Protein 2BYK (pdb70)

Radius of gyration: 19.78 Å; Cα contacts (8 Å, |Δi|>4): 428; chains: 4; bounding box: 46×44×55 Å

Nearest PDB structures (foldseek):
  2bym-assembly1_A  TM=9.922E-01  e=2.627E-08  Drosophila melanogaster
  8pkj-assembly1_C  TM=7.071E-01  e=1.015E+00  Mus musculus
  7d1z-assembly1_G  TM=7.110E-01  e=1.675E+00  Homo sapiens
  7bxt-assembly1_G  TM=5.156E-01  e=5.426E-01  Homo sapiens
  3waa-assembly1_G  TM=5.277E-01  e=7.420E-01  Homo sapiens

GO terms:
  GO:0008623 CHRAC (C, IDA)
  GO:0006338 chromatin remodeling (P, IDA)
  GO:0005515 protein binding (F, IPI)
  GO:0060090 molecular adaptor activity (F, EXP)
  GO:0003676 nucleic acid binding (F, EXP)
  GO:0005634 nucleus (C, IDA)
  GO:0005634 nucleus (C, EXP)

InterPro domains:
  IPR003958 Transcription factor CBF/NF-Y/archaeal histone domain [PF00808] (19-83)
  IPR009072 Histone-fold [G3DSA:1.10.20.10] (10-98)
  IPR009072 Histone-fold [SSF47113] (29-99)
  IPR050568 Transcription/DNA replication regulator [PTHR10252] (19-125)

Foldseek 3Di:
DVVCVCPPDADPVRVVVVVVVVVVVVVVLVVVLCCVVPNPDPDDDRDLQSSQVVCVVDDVSVVCDVVSDNPD/DLPVLVVVVCVPDDVPDDDDPVRSVVVVVVVVVVVVVLVVQLVVQCCVVDDDDRDLVSSQVSCVVVVNPVVNVVSVVVVVVVVVVVVPD/DPPPDQDPVNVVVVVVVVVVVVVVQQVQLCCVPQNPDPDDDRDLVSSCVSLVPDPVSVVCPVVRDD/DVVDDLVGLVVVVVVVDDPDDDDDPVVSVVVVVVVVVVVVVLVVQLVVVQVVVPHPDGDPCSSQVSCVVVVVVVVNVVVVVVVVVVVVVVVD

Secondary structure (DSSP, 8-state):
--SSSS-SPPPHHHHHHHHHHHHHHHHHHHHHHHHHHHTT--S-EE-HHHHHHHHHT-STTGGGTTTS-S--/--SHHHHHHHHHS-TT-EE-HHHHHHHHHHHHHHHHHHHHHHHHHHHHTT-SS--HHHHHHHHHHTT-TTTHHHHHHHHHHHHHHHTT-/---S---HHHHHHHHHHHHHHHHHHHHHHHHHHHTT--S-EE-HHHHHHHHHH-GGGGGGTTTS--/--SS-TTHHHHHHHHHS-TT-EE-HHHHHHHHHHHHHHHHHHHHHHHHHHHHT--SS--HHHHHHHHHHTT-TTHHHHHHHHHHHHHHHHT-

Solvent-accessible surface area: 15943 Å² total; per-residue (Å²): 128,57,76,64,35,20,81,23,62,6,59,55,40,2,23,52,0,7,47,71,0,10,32,28,0,0,68,63,1,0,17,27,0,7,74,83,69,41,32,170,164,87,45,38,36,0,94,20,113,9,2,5,49,0,3,82,139,52,178,24,2,54,9,0,93,117,13,7,56,128,185,99,8,114,76,33,5,13,161,12,1,144,114,34,11,53,185,66,21,59,20,35,182,83,0,82,40,1,0,22,78,0,2,26,0,0,27,18,4,0,5,7,18,0,14,55,14,5,107,156,79,124,46,163,32,10,53,1,124,4,1,20,81,0,0,49,86,6,91,1,107,88,11,26,80,43,0,62,112,35,0,95,77,43,89,111,86,78,182,146,130,80,77,87,15,56,7,49,36,40,4,24,46,0,9,54,70,0,5,36,41,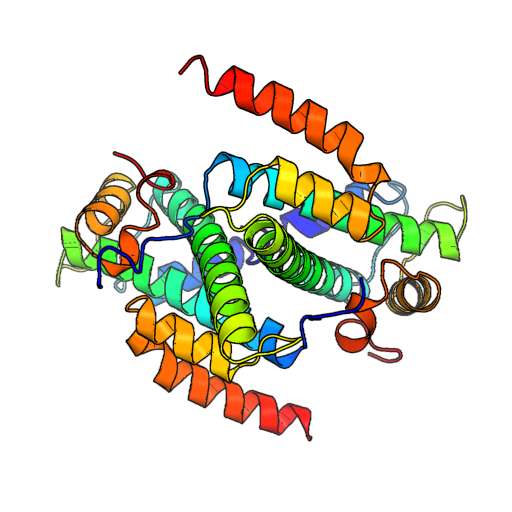0,0,91,64,2,0,17,15,0,4,88,56,79,38,36,182,142,86,35,50,30,0,82,52,106,10,1,4,56,0,1,77,146,42,79,26,0,59,8,0,70,116,0,2,66,174,46,19,62,9,19,82,77,49,0,3,182,10,2,146,112,30,19,40,176,86,26,58,33,31,182,124,0,63,54,0,0,5,87,0,0,10,0,0,19,18,4,0,6,8,25,0,14,56,30,3,98,178,88,129,60,149,32,10,45,7,155,0,1,26,67,5,0,60,118,14,46,3,94,82,10,35,88,54,0,58,109,30,7,118,80,42,127,150,102,88,93,106

CATH classification: 1.10.20.10

B-factor: mean 65.98, std 15.45, range [36.44, 102.29]

Organism: Drosophila melanogaster (NCBI:txid7227)

Sequence (319 aa):
MKSSMDTGLITNEVLFLMTKCTELFVRHLAGAAYTEEFGQRPGEALKYEHLSQVVNKNKNLEFLLQIVPQKIPNAVIGRLIKEALPESASVSKEARAAIARAASVFAIFVTSSSTALAHKQNHKTITAKDILQTLTELDFESFVPSLTQDLEVYRKVVKEKMDTGLITNEVLFLMTKCTELFVRHLAGAAYTEEFGQRPGEALKYEHLSQVVNKNKNLEFLLQIVPQDLNLPNAVIGRLIKEALPESASVSKEARAAIARAASVFAIFVTSSSTALAHKQNHKTITAKDILQTLTELDFESFVPSLTQDLEVYRKVVKE

Structure (mmCIF, N/CA/C/O backbone):
data_2BYK
#
_entry.id   2BYK
#
_cell.length_a   76.010
_cell.length_b   76.010
_cell.length_c   166.080
_cell.angle_alpha   90.00
_cell.angle_beta   90.00
_cell.angle_gamma   120.00
#
_symmetry.space_group_name_H-M   'P 32 2 1'
#
loop_
_entity.id
_entity.type
_entity.pdbx_description
1 polymer CHRAC-16
2 polymer CHRAC-14
3 non-polymer 'SULFATE ION'
4 water water
#
loop_
_atom_site.group_PDB
_atom_site.id
_atom_site.type_symbol
_atom_site.label_atom_id
_atom_site.label_alt_id
_atom_site.label_comp_id
_atom_site.label_asym_id
_atom_site.label_entity_id
_atom_site.label_seq_id
_atom_site.pdbx_PDB_ins_code
_atom_site.Cartn_x
_atom_site.Cartn_y
_atom_site.Cartn_z
_atom_site.occupancy
_atom_site.B_iso_or_equiv
_atom_site.auth_seq_id
_atom_site.auth_comp_id
_atom_site.auth_asym_id
_atom_site.auth_atom_id
_atom_site.pdbx_PDB_model_num
ATOM 1 N N . MET A 1 29 ? -15.711 17.636 113.275 1.00 102.29 29 MET A N 1
ATOM 2 C CA . MET A 1 29 ? -14.719 18.016 112.215 1.00 102.29 29 MET A CA 1
ATOM 3 C C . MET A 1 29 ? -13.764 19.108 112.712 1.00 102.29 29 MET A C 1
ATOM 4 O O . MET A 1 29 ? -13.136 19.814 111.907 1.00 102.29 29 MET A O 1
ATOM 6 N N . LYS A 1 30 ? -13.664 19.242 114.036 1.00 102.29 30 LYS A N 1
ATOM 7 C CA . LYS A 1 30 ? -12.790 20.241 114.650 1.00 102.29 30 LYS A CA 1
ATOM 8 C C . LYS A 1 30 ? -11.540 19.597 115.266 1.00 102.29 30 LYS A C 1
ATOM 9 O O . LYS A 1 30 ? -10.996 20.058 116.269 1.00 102.29 30 LYS A O 1
ATOM 11 N N . SER A 1 31 ? -11.111 18.506 114.651 1.00 101.83 31 SER A N 1
ATOM 12 C CA . SER A 1 31 ? -9.916 17.793 115.050 1.00 101.77 31 SER A CA 1
ATOM 13 C C . SER A 1 31 ? -9.313 17.441 113.683 1.00 102.29 31 SER A C 1
ATOM 14 O O . SER A 1 31 ? -8.170 16.982 113.590 1.00 102.29 31 SER A O 1
ATOM 16 N N . SER A 1 32 ? -10.107 17.688 112.627 1.00 102.29 32 SER A N 1
ATOM 17 C CA . SER A 1 32 ? -9.720 17.447 111.223 1.00 102.29 32 SER A CA 1
ATOM 18 C C . SER A 1 32 ? -9.502 18.785 110.486 1.00 102.29 32 SER A C 1
ATOM 19 O O . SER A 1 32 ? -9.362 18.822 109.257 1.00 102.26 32 SER A O 1
ATOM 22 N N . MET A 1 33 ? -9.510 19.877 111.253 1.00 102.29 33 MET A N 1
ATOM 23 C CA . MET A 1 33 ? -9.251 21.220 110.727 1.00 101.17 33 MET A CA 1
ATOM 24 C C . MET A 1 33 ? -7.730 21.316 110.849 1.00 99.60 33 MET A C 1
ATOM 25 O O . MET A 1 33 ? -7.069 22.035 110.096 1.00 98.85 33 MET A O 1
ATOM 30 N N . ASP A 1 34 ? -7.209 20.562 111.823 1.00 97.88 34 ASP A N 1
ATOM 31 C CA . ASP A 1 34 ? -5.780 20.466 112.129 1.00 95.49 34 ASP A CA 1
ATOM 32 C C . ASP A 1 34 ? -5.142 19.491 111.152 1.00 93.02 34 ASP A C 1
ATOM 33 O O . ASP A 1 34 ? -4.255 18.716 111.509 1.00 92.24 34 ASP A O 1
ATOM 38 N N . THR A 1 35 ? -5.626 19.522 109.919 1.00 90.01 35 THR A N 1
ATOM 39 C CA . THR A 1 35 ? -5.103 18.667 108.876 1.00 87.10 35 THR A CA 1
ATOM 40 C C . THR A 1 35 ? -4.310 19.570 107.934 1.00 85.40 35 THR A C 1
ATOM 41 O O . THR A 1 35 ? -4.568 20.773 107.863 1.00 85.34 35 THR A O 1
ATOM 45 N N . GLY A 1 36 ? -3.334 18.999 107.232 1.00 83.37 36 GLY A N 1
ATOM 46 C CA . GLY A 1 36 ? -2.517 19.785 106.319 1.00 80.30 36 GLY A CA 1
ATOM 47 C C . GLY A 1 36 ? -1.577 20.719 107.066 1.00 77.64 36 GLY A C 1
ATOM 48 O O . GLY A 1 36 ? -1.304 21.835 106.620 1.00 78.29 36 GLY A O 1
ATOM 49 N N . LEU A 1 37 ? -1.083 20.251 108.208 1.00 73.31 37 LEU A N 1
ATOM 50 C CA . LEU A 1 37 ? -0.179 21.019 109.054 1.00 68.94 37 LEU A CA 1
ATOM 51 C C . LEU A 1 37 ? 1.175 21.272 108.400 1.00 65.48 37 LEU A C 1
ATOM 52 O O . LEU A 1 37 ? 1.646 20.467 107.605 1.00 64.91 37 LEU A O 1
ATOM 57 N N . ILE A 1 38 ? 1.798 22.396 108.733 1.00 61.63 38 ILE A N 1
ATOM 58 C CA . ILE A 1 38 ? 3.109 22.706 108.186 1.00 59.80 38 ILE A CA 1
ATOM 59 C C . ILE A 1 38 ? 4.160 22.189 109.161 1.00 59.83 38 ILE A C 1
ATOM 60 O O . ILE A 1 38 ? 4.136 22.516 110.353 1.00 59.83 38 ILE A O 1
ATOM 65 N N . THR A 1 39 ? 5.076 21.371 108.650 1.00 58.80 39 THR A N 1
ATOM 66 C CA . THR A 1 39 ? 6.122 20.775 109.475 1.00 57.97 39 THR A CA 1
ATOM 67 C C . THR A 1 39 ? 7.336 21.672 109.665 1.00 57.90 39 THR A C 1
ATOM 68 O O . THR A 1 39 ? 7.505 22.676 108.965 1.00 57.82 39 THR A O 1
ATOM 72 N N . ASN A 1 40 ? 8.176 21.299 110.626 1.00 57.34 40 ASN A N 1
ATOM 73 C CA . ASN A 1 40 ? 9.390 22.047 110.912 1.00 56.72 40 ASN A CA 1
ATOM 74 C C . ASN A 1 40 ? 10.285 21.966 109.700 1.00 54.54 40 ASN A C 1
ATOM 75 O O . ASN A 1 40 ? 10.900 22.949 109.302 1.00 55.22 40 ASN A O 1
ATOM 80 N N . GLU A 1 41 ? 10.359 20.784 109.112 1.00 52.87 41 GLU A N 1
ATOM 81 C CA . GLU A 1 41 ? 11.194 20.612 107.954 1.00 53.21 41 GLU A CA 1
ATOM 82 C C . GLU A 1 41 ? 10.742 21.569 106.845 1.00 53.20 41 GLU A C 1
ATOM 83 O O . GLU A 1 41 ? 11.570 22.090 106.093 1.00 53.40 41 GLU A O 1
ATOM 89 N N . VAL A 1 42 ? 9.434 21.817 106.759 1.00 52.40 42 VAL A N 1
ATOM 90 C CA . VAL A 1 42 ? 8.884 22.716 105.739 1.00 51.01 42 VAL A CA 1
ATOM 91 C C . VAL A 1 42 ? 9.109 24.201 106.046 1.00 50.48 42 VAL A C 1
ATOM 92 O O . VAL A 1 42 ? 9.402 24.983 105.135 1.00 49.66 42 VAL A O 1
ATOM 96 N N . LEU A 1 43 ? 8.968 24.595 107.312 1.00 49.33 43 LEU A N 1
ATOM 97 C CA . LEU A 1 43 ? 9.206 25.990 107.685 1.00 49.84 43 LEU A CA 1
ATOM 98 C C . LEU A 1 43 ? 10.641 26.278 107.240 1.00 50.90 43 LEU A C 1
ATOM 99 O O . LEU A 1 43 ? 10.925 27.299 106.610 1.00 51.10 43 LEU A O 1
ATOM 104 N N . PHE A 1 44 ? 11.534 25.347 107.569 1.00 51.57 44 PHE A N 1
ATOM 105 C CA . PHE A 1 44 ? 12.950 25.443 107.220 1.00 52.65 44 PHE A CA 1
ATOM 106 C C . PHE A 1 44 ? 13.176 25.674 105.720 1.00 52.41 44 PHE A C 1
ATOM 107 O O . PHE A 1 44 ? 13.748 26.687 105.313 1.00 52.61 44 PHE A O 1
ATOM 115 N N . LEU A 1 45 ? 12.737 24.723 104.907 1.00 52.04 45 LEU A N 1
ATOM 116 C CA . LEU A 1 45 ? 12.918 24.820 103.472 1.00 52.81 45 LEU A CA 1
ATOM 117 C C . LEU A 1 45 ? 12.301 26.109 102.928 1.00 53.07 45 LEU A C 1
ATOM 118 O O . LEU A 1 45 ? 12.895 26.778 102.079 1.00 52.91 45 LEU A O 1
ATOM 123 N N . MET A 1 46 ? 11.116 26.459 103.424 1.00 52.44 46 MET A N 1
ATOM 124 C CA . MET A 1 46 ? 10.445 27.679 102.987 1.00 51.81 46 MET A CA 1
ATOM 125 C C . MET A 1 46 ? 11.270 28.924 103.287 1.00 50.97 46 MET A C 1
ATOM 126 O O . MET A 1 46 ? 11.331 29.851 102.484 1.00 50.21 46 MET A O 1
ATOM 131 N N . THR A 1 47 ? 11.900 28.943 104.453 1.00 49.58 47 THR A N 1
ATOM 132 C CA . THR A 1 47 ? 12.711 30.077 104.839 1.00 49.63 47 THR A CA 1
ATOM 133 C C . THR A 1 47 ? 14.000 30.133 104.056 1.00 51.27 47 THR A C 1
ATOM 134 O O . THR A 1 47 ? 14.432 31.210 103.661 1.00 53.91 47 THR A O 1
ATOM 138 N N . LYS A 1 48 ? 14.614 28.973 103.838 1.00 51.44 48 LYS A N 1
ATOM 139 C CA . LYS A 1 48 ? 15.866 28.890 103.098 1.00 51.74 48 LYS A CA 1
ATOM 140 C C . LYS A 1 48 ? 15.754 29.354 101.659 1.00 52.34 48 LYS A C 1
ATOM 141 O O . LYS A 1 48 ? 16.647 30.040 101.155 1.00 52.81 48 LYS A O 1
ATOM 147 N N . CYS A 1 49 ? 14.658 28.987 100.998 1.00 52.91 49 CYS A N 1
ATOM 148 C CA . CYS A 1 49 ? 14.459 29.362 99.600 1.00 53.71 49 CYS A CA 1
ATOM 149 C C . CYS A 1 49 ? 13.948 30.784 99.403 1.00 52.33 49 CYS A C 1
ATOM 150 O O . CYS A 1 49 ? 14.076 31.343 98.314 1.00 52.82 49 CYS A O 1
ATOM 153 N N . THR A 1 50 ? 13.370 31.372 100.443 1.00 50.33 50 THR A N 1
ATOM 154 C CA . THR A 1 50 ? 12.893 32.738 100.326 1.00 50.33 50 THR A CA 1
ATOM 155 C C . THR A 1 50 ? 14.108 33.649 100.429 1.00 50.68 50 THR A C 1
ATOM 156 O O . THR A 1 50 ? 14.128 34.751 99.875 1.00 49.63 50 THR A O 1
ATOM 160 N N . GLU A 1 51 ? 15.127 33.171 101.140 1.00 52.19 51 GLU A N 1
ATOM 161 C CA . GLU A 1 51 ? 16.372 33.918 101.294 1.00 54.09 51 GLU A CA 1
ATOM 162 C C . GLU A 1 51 ? 17.125 33.818 99.975 1.00 53.22 51 GLU A C 1
ATOM 163 O O . GLU A 1 51 ? 17.725 34.790 99.517 1.00 52.57 51 GLU A O 1
ATOM 169 N N . LEU A 1 52 ? 17.096 32.628 99.377 1.00 52.90 52 LEU A N 1
ATOM 170 C CA . LEU A 1 52 ? 17.755 32.401 98.097 1.00 51.92 52 LEU A CA 1
ATOM 171 C C . LEU A 1 52 ? 17.121 33.302 97.061 1.00 50.31 52 LEU A C 1
ATOM 172 O O . LEU A 1 52 ? 17.812 33.898 96.240 1.00 48.37 52 LEU A O 1
ATOM 177 N N . PHE A 1 53 ? 15.795 33.401 97.113 1.00 50.60 53 PHE A N 1
ATOM 178 C CA . PHE A 1 53 ? 15.067 34.240 96.181 1.00 50.15 53 PHE A CA 1
ATOM 179 C C . PHE A 1 53 ? 15.422 35.717 96.349 1.00 50.75 53 PHE A C 1
ATOM 180 O O . PHE A 1 53 ? 15.599 36.427 95.355 1.00 50.87 53 PHE A O 1
ATOM 188 N N . VAL A 1 54 ? 15.511 36.181 97.598 1.00 50.34 54 VAL A N 1
ATOM 189 C CA . VAL A 1 54 ? 15.860 37.577 97.871 1.00 49.87 54 VAL A CA 1
ATOM 190 C C . VAL A 1 54 ? 17.221 37.888 97.244 1.00 51.28 54 VAL A C 1
ATOM 191 O O . VAL A 1 54 ? 17.386 38.909 96.572 1.00 51.88 54 VAL A O 1
ATOM 195 N N . ARG A 1 55 ? 18.187 36.996 97.459 1.00 52.35 55 ARG A N 1
ATOM 196 C CA . ARG A 1 55 ? 19.534 37.155 96.914 1.00 52.29 55 ARG A CA 1
ATOM 197 C C . ARG A 1 55 ? 19.511 37.043 95.390 1.00 51.38 55 ARG A C 1
ATOM 198 O O . ARG A 1 55 ? 20.192 37.788 94.692 1.00 52.10 55 ARG A O 1
ATOM 206 N N . HIS A 1 56 ? 18.726 36.109 94.873 1.00 50.24 56 HIS A N 1
ATOM 207 C CA . HIS A 1 56 ? 18.614 35.935 93.435 1.00 50.37 56 HIS A CA 1
ATOM 208 C C . HIS A 1 56 ? 18.085 37.219 92.828 1.00 48.81 56 HIS A C 1
ATOM 209 O O . HIS A 1 56 ? 18.679 37.773 91.912 1.00 48.49 56 HIS A O 1
ATOM 216 N N . LEU A 1 57 ? 16.966 37.690 93.361 1.00 47.11 57 LEU A N 1
ATOM 217 C CA . LEU A 1 57 ? 16.323 38.894 92.862 1.00 46.94 57 LEU A CA 1
ATOM 218 C C . LEU A 1 57 ? 17.201 40.131 92.902 1.00 46.58 57 LEU A C 1
ATOM 219 O O . LEU A 1 57 ? 17.311 40.856 91.913 1.00 45.59 57 LEU A O 1
ATOM 224 N N . ALA A 1 58 ? 17.810 40.378 94.053 1.00 46.54 58 ALA A N 1
ATOM 225 C CA . ALA A 1 58 ? 18.684 41.528 94.202 1.00 47.49 58 ALA A CA 1
ATOM 226 C C . ALA A 1 58 ? 19.789 41.451 93.160 1.00 48.16 58 ALA A C 1
ATOM 227 O O . ALA A 1 58 ? 19.956 42.372 92.357 1.00 49.92 58 ALA A O 1
ATOM 229 N N . GLY A 1 59 ? 20.523 40.335 93.175 1.00 47.63 59 GLY A N 1
ATOM 230 C CA . GLY A 1 59 ? 21.629 40.118 92.249 1.00 45.30 59 GLY A CA 1
ATOM 231 C C . GLY A 1 59 ? 21.295 40.121 90.767 1.00 45.08 59 GLY A C 1
ATOM 232 O O . GLY A 1 59 ? 22.081 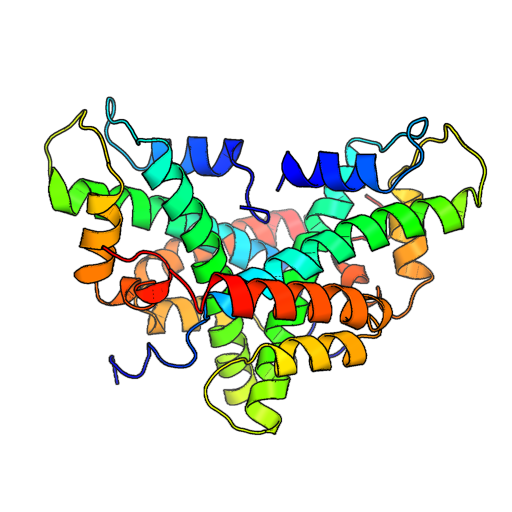40.583 89.943 1.00 44.56 59 GLY A O 1
ATOM 233 N N . ALA A 1 60 ? 20.131 39.598 90.410 1.00 45.68 60 ALA A N 1
ATOM 234 C CA . ALA A 1 60 ? 19.741 39.577 89.011 1.00 45.45 60 ALA A CA 1
ATOM 235 C C . ALA A 1 60 ? 19.451 40.998 88.550 1.00 46.43 60 ALA A C 1
ATOM 236 O O . ALA A 1 60 ? 19.822 41.380 87.441 1.00 46.89 60 ALA A O 1
ATOM 238 N N . ALA A 1 61 ? 18.794 41.776 89.410 1.00 46.21 61 ALA A N 1
ATOM 239 C CA . ALA A 1 61 ? 18.449 43.150 89.083 1.00 45.84 61 ALA A CA 1
ATOM 240 C C . ALA A 1 61 ? 19.705 43.945 88.794 1.00 46.15 61 ALA A C 1
ATOM 241 O O . ALA A 1 61 ? 19.745 44.749 87.859 1.00 46.11 61 ALA A O 1
ATOM 243 N N . TYR A 1 62 ? 20.735 43.703 89.595 1.00 46.14 62 TYR A N 1
ATOM 244 C CA . TYR A 1 62 ? 22.000 44.415 89.453 1.00 47.58 62 TYR A CA 1
ATOM 245 C C . TYR A 1 62 ? 22.795 43.992 88.210 1.00 48.80 62 TYR A C 1
ATOM 246 O O . TYR A 1 62 ? 23.200 44.839 87.409 1.00 49.08 62 TYR A O 1
ATOM 255 N N . THR A 1 63 ? 23.016 42.692 88.044 1.00 49.60 63 THR A N 1
ATOM 256 C CA . THR A 1 63 ? 23.751 42.199 86.884 1.00 51.72 63 THR A CA 1
ATOM 257 C C . THR A 1 63 ? 23.097 42.670 85.587 1.00 53.62 63 THR A C 1
ATOM 258 O O . THR A 1 63 ? 23.762 43.221 84.710 1.00 54.74 63 THR A O 1
ATOM 262 N N . GLU A 1 64 ? 21.789 42.447 85.482 1.00 54.91 64 GLU A N 1
ATOM 263 C CA . GLU A 1 64 ? 20.997 42.820 84.312 1.00 55.94 64 GLU A CA 1
ATOM 264 C C . GLU A 1 64 ? 21.118 44.296 83.945 1.00 54.23 64 GLU A C 1
ATOM 265 O O . GLU A 1 64 ? 20.905 44.667 82.795 1.00 55.49 64 GLU A O 1
ATOM 271 N N . GLU A 1 65 ? 21.469 45.138 84.911 1.00 52.64 65 GLU A N 1
ATOM 272 C CA . GLU A 1 65 ? 21.601 46.570 84.652 1.00 50.86 65 GLU A CA 1
ATOM 273 C C . GLU A 1 65 ? 23.040 47.068 84.529 1.00 50.16 65 GLU A C 1
ATOM 274 O O . GLU A 1 65 ? 23.344 47.911 83.686 1.00 49.07 65 GLU A O 1
ATOM 280 N N . PHE A 1 66 ? 23.931 46.550 85.363 1.00 50.08 66 PHE A N 1
ATOM 281 C CA . PHE A 1 66 ? 25.313 47.005 85.322 1.00 51.27 66 PHE A CA 1
ATOM 282 C C . PHE A 1 66 ? 26.293 45.930 84.901 1.00 50.71 66 PHE A C 1
ATOM 283 O O . PHE A 1 66 ? 27.486 46.196 84.765 1.00 50.66 66 PHE A O 1
ATOM 291 N N . GLY A 1 67 ? 25.794 44.719 84.692 1.00 49.95 67 GLY A N 1
ATOM 292 C CA . GLY A 1 67 ? 26.674 43.639 84.305 1.00 50.76 67 GLY A CA 1
ATOM 293 C C . GLY A 1 67 ? 27.639 43.404 85.443 1.00 51.52 67 GLY A C 1
ATOM 294 O O . GLY A 1 67 ? 27.211 43.134 86.563 1.00 52.81 67 GLY A O 1
ATOM 295 N N . GLN A 1 68 ? 28.936 43.522 85.176 1.00 52.22 68 GLN A N 1
ATOM 296 C CA . GLN A 1 68 ? 29.934 43.314 86.220 1.00 52.97 68 GLN A CA 1
ATOM 297 C C . GLN A 1 68 ? 30.560 44.625 86.722 1.00 52.81 68 GLN A C 1
ATOM 298 O O . GLN A 1 68 ? 31.621 44.600 87.341 1.00 53.68 68 GLN A O 1
ATOM 304 N N . ARG A 1 69 ? 29.923 45.764 86.452 1.00 53.25 69 ARG A N 1
ATOM 305 C CA . ARG A 1 69 ? 30.440 47.060 86.908 1.00 53.84 69 ARG A CA 1
ATOM 306 C C . ARG A 1 69 ? 30.133 47.181 88.413 1.00 55.78 69 ARG A C 1
ATOM 307 O O . ARG A 1 69 ? 29.013 46.906 88.850 1.00 56.80 69 ARG A O 1
ATOM 315 N N . PRO A 1 70 ? 31.123 47.599 89.224 1.00 56.65 70 PRO A N 1
ATOM 316 C CA . PRO A 1 70 ? 30.992 47.748 90.680 1.00 55.95 70 PRO A CA 1
ATOM 317 C C . PRO A 1 70 ? 30.651 49.138 91.197 1.00 56.57 70 PRO A C 1
ATOM 318 O O . PRO A 1 70 ? 30.753 50.123 90.468 1.00 57.08 70 PRO A O 1
ATOM 322 N N . GLY A 1 71 ? 30.274 49.195 92.475 1.00 56.38 71 GLY A N 1
ATOM 323 C CA . GLY A 1 71 ? 29.943 50.453 93.127 1.00 56.68 71 GLY A CA 1
ATOM 324 C C . GLY A 1 71 ? 28.763 51.237 92.578 1.00 56.81 71 GLY A C 1
ATOM 325 O O . GLY A 1 71 ? 28.736 52.463 92.694 1.00 57.57 71 GLY A O 1
ATOM 326 N N . GLU A 1 72 ? 27.783 50.535 92.011 1.00 56.06 72 GLU A N 1
ATOM 327 C CA . GLU A 1 72 ? 26.601 51.164 91.419 1.00 55.36 72 GLU A CA 1
ATOM 328 C C . GLU A 1 72 ? 25.409 51.255 92.351 1.00 53.76 72 GLU A C 1
ATOM 329 O O . GLU A 1 72 ? 25.352 50.561 93.356 1.00 53.82 72 GLU A O 1
ATOM 335 N N . ALA A 1 73 ? 24.451 52.106 91.992 1.00 52.65 73 ALA A N 1
ATOM 336 C CA . ALA A 1 73 ? 23.243 52.293 92.787 1.00 51.43 73 ALA A CA 1
ATOM 337 C C . ALA A 1 73 ? 22.032 51.616 92.156 1.00 50.99 73 ALA A C 1
ATOM 338 O O . ALA A 1 73 ? 21.533 52.046 91.111 1.00 50.94 73 ALA A O 1
ATOM 340 N N . LEU A 1 74 ? 21.569 50.552 92.802 1.00 50.55 74 LEU A N 1
ATOM 341 C CA . LEU A 1 74 ? 20.406 49.808 92.342 1.00 50.96 74 LEU A CA 1
ATOM 342 C C . LEU A 1 74 ? 19.154 50.617 92.721 1.00 51.92 74 LEU A C 1
ATOM 343 O O . LEU A 1 74 ? 18.871 50.816 93.897 1.00 52.84 74 LEU A O 1
ATOM 348 N N . LYS A 1 75 ? 18.428 51.111 91.721 1.00 54.09 75 LYS A N 1
ATOM 349 C CA . LYS A 1 75 ? 17.204 51.883 91.958 1.00 55.05 75 LYS A CA 1
ATOM 350 C C . LYS A 1 75 ? 15.981 50.991 91.703 1.00 55.22 75 LYS A C 1
ATOM 351 O O . LYS A 1 75 ? 16.104 49.844 91.271 1.00 56.63 75 LYS A O 1
ATOM 357 N N . TYR A 1 76 ? 14.798 51.537 91.949 1.00 54.38 76 TYR A N 1
ATOM 358 C CA . TYR A 1 76 ? 13.558 50.803 91.759 1.00 53.46 76 TYR A CA 1
ATOM 359 C C . TYR A 1 76 ? 13.379 50.356 90.316 1.00 54.19 76 TYR A C 1
ATOM 360 O O . TYR A 1 76 ? 12.920 49.246 90.056 1.00 54.94 76 TYR A O 1
ATOM 369 N N . GLU A 1 77 ? 13.742 51.231 89.384 1.00 55.84 77 GLU A N 1
ATOM 370 C CA . GLU A 1 77 ? 13.615 50.961 87.950 1.00 57.42 77 GLU A CA 1
ATOM 371 C C . GLU A 1 77 ? 14.242 49.632 87.519 1.00 56.26 77 GLU A C 1
ATOM 372 O O . GLU A 1 77 ? 13.716 48.934 86.653 1.00 56.60 77 GLU A O 1
ATOM 378 N N . HIS A 1 78 ? 15.360 49.286 88.145 1.00 54.41 78 HIS A N 1
ATOM 379 C CA . HIS A 1 78 ? 16.088 48.066 87.839 1.00 51.82 78 HIS A CA 1
ATOM 380 C C . HIS A 1 78 ? 15.305 46.838 88.228 1.00 51.22 78 HIS A C 1
ATOM 381 O O . HIS A 1 78 ? 15.292 45.848 87.502 1.00 50.63 78 HIS A O 1
ATOM 388 N N . LEU A 1 79 ? 14.650 46.906 89.379 1.00 51.56 79 LEU A N 1
ATOM 389 C CA . LEU A 1 79 ? 13.850 45.790 89.843 1.00 53.02 79 LEU A CA 1
ATOM 390 C C . LEU A 1 79 ? 12.626 45.575 88.964 1.00 53.39 79 LEU A C 1
ATOM 391 O O . LEU A 1 79 ? 12.310 44.434 88.608 1.00 55.31 79 LEU A O 1
ATOM 396 N N . SER A 1 80 ? 11.933 46.649 88.598 1.00 51.88 80 SER A N 1
ATOM 397 C CA . SER A 1 80 ? 10.780 46.479 87.726 1.00 51.05 80 SER A CA 1
ATOM 398 C C . SER A 1 80 ? 11.297 45.998 86.371 1.00 50.77 80 SER A C 1
ATOM 399 O O . SER A 1 80 ? 10.601 45.277 85.661 1.00 50.83 80 SER A O 1
ATOM 402 N N . GLN A 1 81 ? 12.528 46.383 86.030 1.00 50.73 81 GLN A N 1
ATOM 403 C CA . GLN A 1 81 ? 13.144 45.978 84.769 1.00 50.62 81 GLN A CA 1
ATOM 404 C C . GLN A 1 81 ? 13.412 44.474 84.718 1.00 51.91 81 GLN A C 1
ATOM 405 O O . GLN A 1 81 ? 13.182 43.845 83.685 1.00 52.56 81 GLN A O 1
ATOM 411 N N . VAL A 1 82 ? 13.915 43.895 85.811 1.00 50.86 82 VAL A N 1
ATOM 412 C CA . VAL A 1 82 ? 14.170 42.456 85.823 1.00 50.55 82 VAL A CA 1
ATOM 413 C C . VAL A 1 82 ? 12.872 41.673 85.926 1.00 50.61 82 VAL A C 1
ATOM 414 O O . VAL A 1 82 ? 12.802 40.530 85.487 1.00 50.88 82 VAL A O 1
ATOM 418 N N . VAL A 1 83 ? 11.848 42.282 86.515 1.00 50.14 83 VAL A N 1
ATOM 419 C CA . VAL A 1 83 ? 10.558 41.618 86.626 1.00 50.38 83 VAL A CA 1
ATOM 420 C C . VAL A 1 83 ? 9.930 41.608 85.230 1.00 52.69 83 VAL A C 1
ATOM 421 O O . VAL A 1 83 ? 9.263 40.647 84.837 1.00 52.96 83 VAL A O 1
ATOM 425 N N . ASN A 1 84 ? 10.156 42.683 84.479 1.00 54.24 84 ASN A N 1
ATOM 426 C CA . ASN A 1 84 ? 9.615 42.797 83.127 1.00 56.39 84 ASN A CA 1
ATOM 427 C C . ASN A 1 84 ? 10.299 41.826 82.196 1.00 58.08 84 ASN A C 1
ATOM 428 O O . ASN A 1 84 ? 9.658 41.159 81.386 1.00 58.71 84 ASN A O 1
ATOM 433 N N . LYS A 1 85 ? 11.620 41.778 82.314 1.00 59.72 85 LYS A N 1
ATOM 434 C CA . LYS A 1 85 ? 12.439 40.949 81.458 1.00 59.86 85 LYS A CA 1
ATOM 435 C C . LYS A 1 85 ? 12.647 39.504 81.883 1.00 60.07 85 LYS A C 1
ATOM 436 O O . LYS A 1 85 ? 13.436 38.809 81.261 1.00 62.02 85 LYS A O 1
ATOM 442 N N . ASN A 1 86 ? 11.950 39.035 82.916 1.00 59.81 86 ASN A N 1
ATOM 443 C CA . ASN A 1 86 ? 12.117 37.645 83.351 1.00 59.09 86 ASN A CA 1
ATOM 444 C C . ASN A 1 86 ? 10.801 36.909 83.539 1.00 59.86 86 ASN A C 1
ATOM 445 O O . ASN A 1 86 ? 9.900 37.386 84.221 1.00 60.92 86 ASN A O 1
ATOM 450 N N . LYS A 1 87 ? 10.702 35.736 82.925 1.00 60.70 87 LYS A N 1
ATOM 451 C CA . LYS A 1 87 ? 9.486 34.940 82.977 1.00 62.10 87 LYS A CA 1
ATOM 452 C C . LYS A 1 87 ? 9.171 34.306 84.323 1.00 60.62 87 LYS A C 1
ATOM 453 O O . LYS A 1 87 ? 7.997 34.199 84.705 1.00 61.17 87 LYS A O 1
ATOM 459 N N . ASN A 1 88 ? 10.199 33.887 85.050 1.00 57.20 88 ASN A N 1
ATOM 460 C CA . ASN A 1 88 ? 9.953 33.282 86.348 1.00 54.67 88 ASN A CA 1
ATOM 461 C C . ASN A 1 88 ? 9.584 34.358 87.365 1.00 53.73 88 ASN A C 1
ATOM 462 O O . ASN A 1 88 ? 9.041 34.055 88.420 1.00 54.16 88 ASN A O 1
ATOM 467 N N . LEU A 1 89 ? 9.879 35.615 87.042 1.00 52.53 89 LEU A N 1
ATOM 468 C CA . LEU A 1 89 ? 9.549 36.735 87.923 1.00 51.60 89 LEU A CA 1
ATOM 469 C C . LEU A 1 89 ? 8.219 37.328 87.495 1.00 52.45 89 LEU A C 1
ATOM 470 O O . LEU A 1 89 ? 7.840 38.414 87.933 1.00 52.39 89 LEU A O 1
ATOM 475 N N . GLU A 1 90 ? 7.521 36.612 86.625 1.00 54.16 90 GLU A N 1
ATOM 476 C CA . GLU A 1 90 ? 6.241 37.058 86.120 1.00 55.69 90 GLU A CA 1
ATOM 477 C C . GLU A 1 90 ? 5.219 37.319 87.228 1.00 55.35 90 GLU A C 1
ATOM 478 O O . GLU A 1 90 ? 4.486 38.299 87.173 1.00 56.89 90 GLU A O 1
ATOM 484 N N . PHE A 1 91 ? 5.172 36.454 88.233 1.00 54.30 91 PHE A N 1
ATOM 485 C CA . PHE A 1 91 ? 4.225 36.603 89.342 1.00 52.85 91 PHE A CA 1
ATOM 486 C C . PHE A 1 91 ? 4.395 37.881 90.183 1.00 52.19 91 PHE A C 1
ATOM 487 O O . PHE A 1 91 ? 3.542 38.204 91.011 1.00 52.97 91 PHE A O 1
ATOM 495 N N . LEU A 1 92 ? 5.495 38.599 89.980 1.00 51.32 92 LEU A N 1
ATOM 496 C CA . LEU A 1 92 ? 5.770 39.831 90.722 1.00 50.01 92 LEU A CA 1
ATOM 497 C C . LEU A 1 92 ? 5.294 41.066 89.984 1.00 50.97 92 LEU A C 1
ATOM 498 O O . LEU A 1 92 ? 5.538 42.188 90.431 1.00 50.34 92 LEU A O 1
ATOM 503 N N . LEU A 1 93 ? 4.646 40.867 88.842 1.00 51.76 93 LEU A N 1
ATOM 504 C CA . LEU A 1 93 ? 4.191 41.991 88.036 1.00 51.95 93 LEU A CA 1
ATOM 505 C C . LEU A 1 93 ? 3.282 42.961 88.780 1.00 52.97 93 LEU A C 1
ATOM 506 O O . LEU A 1 93 ? 3.498 44.169 88.704 1.00 52.10 93 LEU A O 1
ATOM 511 N N . GLN A 1 94 ? 2.286 42.458 89.511 1.00 55.12 94 GLN A N 1
ATOM 512 C CA . GLN A 1 94 ? 1.392 43.369 90.219 1.00 57.63 94 GLN A CA 1
ATOM 513 C C . GLN A 1 94 ? 2.032 43.986 91.471 1.00 57.48 94 GLN A C 1
ATOM 514 O O . GLN A 1 94 ? 1.760 45.143 91.808 1.00 56.24 94 GLN A O 1
ATOM 520 N N . ILE A 1 95 ? 2.899 43.228 92.140 1.00 57.81 95 ILE A N 1
ATOM 521 C CA . ILE A 1 95 ? 3.571 43.701 93.351 1.00 56.60 95 ILE A CA 1
ATOM 522 C C . ILE A 1 95 ? 4.760 44.638 93.080 1.00 56.05 95 ILE A C 1
ATOM 523 O O . ILE A 1 95 ? 5.181 45.389 93.958 1.00 54.30 95 ILE A O 1
ATOM 528 N N . VAL A 1 96 ? 5.308 44.580 91.871 1.00 56.76 96 VAL A N 1
ATOM 529 C CA . VAL A 1 96 ? 6.413 45.452 91.490 1.00 57.91 96 VAL A CA 1
ATOM 530 C C . VAL A 1 96 ? 6.014 46.101 90.179 1.00 60.56 96 VAL A C 1
ATOM 531 O O . VAL A 1 96 ? 6.441 45.674 89.109 1.00 61.60 96 VAL A O 1
ATOM 535 N N . PRO A 1 97 ? 5.182 47.145 90.249 1.00 62.79 97 PRO A N 1
ATOM 536 C CA . PRO A 1 97 ? 4.677 47.905 89.103 1.00 65.14 97 PRO A CA 1
ATOM 537 C C . PRO A 1 97 ? 5.749 48.632 88.293 1.00 67.25 97 PRO A C 1
ATOM 538 O O . PRO A 1 97 ? 6.899 48.727 88.703 1.00 67.69 97 PRO A O 1
ATOM 542 N N . GLN A 1 98 ? 5.344 49.150 87.141 1.00 70.14 98 GLN A N 1
ATOM 543 C CA . GLN A 1 98 ? 6.229 49.889 86.251 1.00 73.65 98 GLN A CA 1
ATOM 544 C C . GLN A 1 98 ? 6.661 51.194 86.905 1.00 75.52 98 GLN A C 1
ATOM 545 O O . GLN A 1 98 ? 7.824 51.580 86.822 1.00 75.79 98 GLN A O 1
ATOM 551 N N . LYS A 1 99 ? 5.722 51.875 87.553 1.00 78.73 99 LYS A N 1
ATOM 552 C CA . LYS A 1 99 ? 6.032 53.139 88.218 1.00 82.66 99 LYS A CA 1
ATOM 553 C C . LYS A 1 99 ? 5.603 53.181 89.702 1.00 83.81 99 LYS A C 1
ATOM 554 O O . LYS A 1 99 ? 4.433 52.950 90.038 1.00 83.88 99 LYS A O 1
ATOM 560 N N . ILE A 1 100 ? 6.577 53.474 90.573 1.00 83.99 100 ILE A N 1
ATOM 561 C CA . ILE A 1 100 ? 6.379 53.568 92.021 1.00 82.88 100 ILE A CA 1
ATOM 562 C C . ILE A 1 100 ? 5.839 54.953 92.392 1.00 83.12 100 ILE A C 1
ATOM 563 O O . ILE A 1 100 ? 4.664 55.265 92.166 1.00 83.86 100 ILE A O 1
ATOM 565 N N . PRO B 2 11 ? 12.551 40.659 108.571 1.00 98.23 11 PRO B N 1
ATOM 566 C CA . PRO B 2 11 ? 12.022 40.979 107.243 1.00 98.31 11 PRO B CA 1
ATOM 567 C C . PRO B 2 11 ? 12.547 42.312 106.704 1.00 97.33 11 PRO B C 1
ATOM 568 O O . PRO B 2 11 ? 12.772 42.454 105.501 1.00 97.99 11 PRO B O 1
ATOM 570 N N . ASN B 2 12 ? 12.746 43.281 107.595 1.00 94.99 12 ASN B N 1
ATOM 571 C CA . ASN B 2 12 ? 13.253 44.598 107.205 1.00 91.80 12 ASN B CA 1
ATOM 572 C C . ASN B 2 12 ? 14.757 44.613 107.488 1.00 88.94 12 ASN B C 1
ATOM 573 O O . ASN B 2 12 ? 15.542 45.233 106.763 1.00 88.82 12 ASN B O 1
ATOM 578 N N . ALA B 2 13 ? 15.144 43.895 108.538 1.00 85.36 13 ALA B N 1
ATOM 579 C CA . ALA B 2 13 ? 16.535 43.812 108.970 1.00 81.43 13 ALA B CA 1
ATOM 580 C C . ALA B 2 13 ? 17.339 42.719 108.272 1.00 77.67 13 ALA B C 1
ATOM 581 O O . ALA B 2 13 ? 18.395 42.985 107.705 1.00 76.55 13 ALA B O 1
ATOM 583 N N . VAL B 2 14 ? 16.839 41.490 108.340 1.00 73.83 14 VAL B N 1
ATOM 584 C CA . VAL B 2 14 ? 17.491 40.339 107.726 1.00 70.31 14 VAL B CA 1
ATOM 585 C C . VAL B 2 14 ? 17.488 40.365 106.181 1.00 69.42 14 VAL B C 1
ATOM 586 O O . VAL B 2 14 ? 18.311 39.711 105.534 1.00 69.71 14 VAL B O 1
ATOM 590 N N . ILE B 2 15 ? 16.582 41.130 105.582 1.00 67.37 15 ILE B N 1
ATOM 591 C CA . ILE B 2 15 ? 16.528 41.207 104.129 1.00 65.28 15 ILE B CA 1
ATOM 592 C C . ILE B 2 15 ? 17.523 42.231 103.618 1.00 63.29 15 ILE B C 1
ATOM 593 O O . ILE B 2 15 ? 17.970 42.155 102.479 1.00 64.40 15 ILE B O 1
ATOM 598 N N . GLY B 2 16 ? 17.876 43.184 104.466 1.00 61.39 16 GLY B N 1
ATOM 599 C CA . GLY B 2 16 ? 18.841 44.186 104.065 1.00 60.01 16 GLY B CA 1
ATOM 600 C C . GLY B 2 16 ? 20.218 43.557 103.993 1.00 59.73 16 GLY B C 1
ATOM 601 O O . GLY B 2 16 ? 21.051 43.941 103.175 1.00 58.92 16 GLY B O 1
ATOM 602 N N . ARG B 2 17 ? 20.443 42.577 104.863 1.00 60.41 17 ARG B N 1
ATOM 603 C CA . ARG B 2 17 ? 21.705 41.847 104.942 1.00 61.61 17 ARG B CA 1
ATOM 604 C C . ARG B 2 17 ? 21.789 40.874 103.761 1.00 59.70 17 ARG B C 1
ATOM 605 O O . ARG B 2 17 ? 22.870 40.590 103.238 1.00 58.88 17 ARG B O 1
ATOM 613 N N . LEU B 2 18 ? 20.629 40.360 103.360 1.00 57.77 18 LEU B N 1
ATOM 614 C CA . LEU B 2 18 ? 20.527 39.446 102.232 1.00 55.24 18 LEU B CA 1
ATOM 615 C C . LEU B 2 18 ? 20.869 40.202 100.950 1.00 54.72 18 LEU B C 1
ATOM 616 O O . LEU B 2 18 ? 21.614 39.705 100.104 1.00 54.30 18 LEU B O 1
ATOM 621 N N . ILE B 2 19 ? 20.325 41.409 100.816 1.00 54.02 19 ILE B N 1
ATOM 622 C CA . ILE B 2 19 ? 20.587 42.245 99.652 1.00 54.18 19 ILE B CA 1
ATOM 623 C C . ILE B 2 19 ? 22.046 42.750 99.620 1.00 55.99 19 ILE B C 1
ATOM 624 O O . ILE B 2 19 ? 22.658 42.815 98.553 1.00 56.37 19 ILE B O 1
ATOM 629 N N . LYS B 2 20 ? 22.611 43.105 100.774 1.00 57.75 20 LYS B N 1
ATOM 630 C CA . LYS B 2 20 ? 24.003 43.571 100.809 1.00 59.82 20 LYS B CA 1
ATOM 631 C C . LYS B 2 20 ? 24.952 42.422 100.487 1.00 59.60 20 LYS B C 1
ATOM 632 O O . LYS B 2 20 ? 25.985 42.611 99.850 1.00 59.98 20 LYS B O 1
ATOM 638 N N . GLU B 2 21 ? 24.578 41.228 100.925 1.00 60.31 21 GLU B N 1
ATOM 639 C CA . GLU B 2 21 ? 25.372 40.029 100.712 1.00 60.83 21 GLU B CA 1
ATOM 640 C C . GLU B 2 21 ? 25.381 39.556 99.255 1.00 59.37 21 GLU B C 1
ATOM 641 O O . GLU B 2 21 ? 26.342 38.928 98.811 1.00 58.77 21 GLU B O 1
ATOM 647 N N . ALA B 2 22 ? 24.307 39.859 98.524 1.00 57.47 22 ALA B N 1
ATOM 648 C CA . ALA B 2 22 ? 24.154 39.468 97.118 1.00 54.00 22 ALA B CA 1
ATOM 649 C C . ALA B 2 22 ? 24.778 40.442 96.111 1.00 52.76 22 ALA B C 1
ATOM 650 O O . ALA B 2 22 ? 25.211 40.034 95.037 1.00 52.57 22 ALA B O 1
ATOM 652 N N . LEU B 2 23 ? 24.815 41.726 96.454 1.00 52.51 23 LEU B N 1
ATOM 653 C CA . LEU B 2 23 ? 25.373 42.746 95.568 1.00 51.40 23 LEU B CA 1
ATOM 654 C C . LEU B 2 23 ? 26.840 42.988 95.895 1.00 51.83 23 LEU B C 1
ATOM 655 O O . LEU B 2 23 ? 27.299 42.649 96.983 1.00 52.72 23 LEU B O 1
ATOM 660 N N . PRO B 2 24 ? 27.601 43.568 94.950 1.00 52.50 24 PRO B N 1
ATOM 661 C CA . PRO B 2 24 ? 29.025 43.858 95.170 1.00 54.49 24 PRO B CA 1
ATOM 662 C C . PRO B 2 24 ? 29.136 44.674 96.457 1.00 56.31 24 PRO B C 1
ATOM 663 O O . PRO B 2 24 ? 28.310 45.555 96.698 1.00 57.80 24 PRO B O 1
ATOM 667 N N . GLU B 2 25 ? 30.144 44.389 97.277 1.00 57.41 25 GLU B N 1
ATOM 668 C CA . GLU B 2 25 ? 30.322 45.093 98.547 1.00 57.99 25 GLU B CA 1
ATOM 669 C C . GLU B 2 25 ? 30.394 46.615 98.411 1.00 57.72 25 GLU B C 1
ATOM 670 O 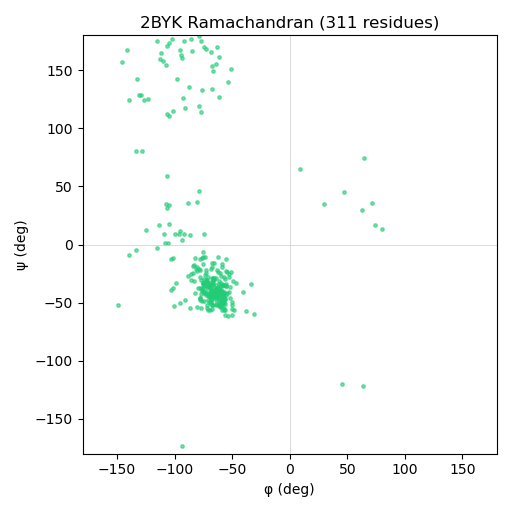O . GLU B 2 25 ? 30.300 47.338 99.405 1.00 58.26 25 GLU B O 1
ATOM 676 N N . SER B 2 26 ? 30.545 47.091 97.178 1.00 57.34 26 SER B N 1
ATOM 677 C CA . SER B 2 26 ? 30.652 48.520 96.899 1.00 56.86 26 SER B CA 1
ATOM 678 C C . SER B 2 26 ? 29.374 49.129 96.337 1.00 56.65 26 SER B C 1
ATOM 679 O O . SER B 2 26 ? 29.264 50.349 96.260 1.00 57.07 26 SER B O 1
ATOM 682 N N . ALA B 2 27 ? 28.424 48.284 95.937 1.00 55.56 27 ALA B N 1
ATOM 683 C CA . ALA B 2 27 ? 27.153 48.731 95.358 1.00 55.14 27 ALA B CA 1
ATOM 684 C C . ALA B 2 27 ? 26.182 49.238 96.417 1.00 55.69 27 ALA B C 1
ATOM 685 O O . ALA B 2 27 ? 26.466 49.153 97.604 1.00 56.94 27 ALA B O 1
ATOM 687 N N . SER B 2 28 ? 25.033 49.757 95.985 1.00 56.36 28 SER B N 1
ATOM 688 C CA . SER B 2 28 ? 24.016 50.271 96.906 1.00 57.20 28 SER B CA 1
ATOM 689 C C . SER B 2 28 ? 22.576 50.047 96.423 1.00 58.00 28 SER B C 1
ATOM 690 O O . SER B 2 28 ? 22.337 49.867 95.228 1.00 59.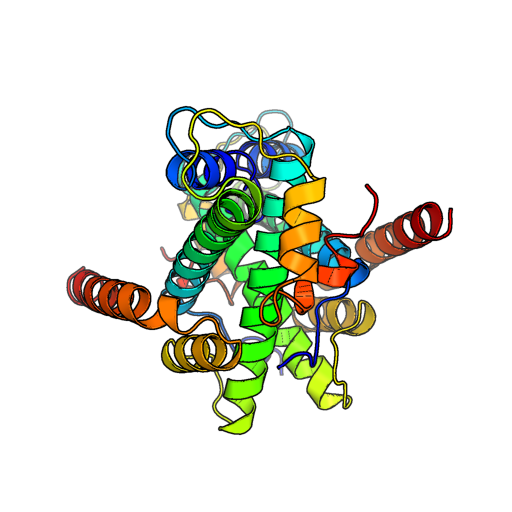18 28 SER B O 1
ATOM 693 N N . VAL B 2 29 ? 21.624 50.049 97.357 1.00 58.29 29 VAL B N 1
ATOM 694 C CA . VAL B 2 29 ? 20.208 49.861 97.024 1.00 58.48 29 VAL B CA 1
ATOM 695 C C . VAL B 2 29 ? 19.400 50.980 97.662 1.00 58.24 29 VAL B C 1
ATOM 696 O O . VAL B 2 29 ? 19.521 51.229 98.859 1.00 57.19 29 VAL B O 1
ATOM 700 N N . SER B 2 30 ? 18.572 51.644 96.863 1.00 59.33 30 SER B N 1
ATOM 701 C CA . SER B 2 30 ? 17.746 52.738 97.363 1.00 59.87 30 SER B CA 1
ATOM 702 C C . SER B 2 30 ? 16.689 52.234 98.335 1.00 61.12 30 SER B C 1
ATOM 703 O O . SER B 2 30 ? 16.269 51.074 98.281 1.00 60.18 30 SER B O 1
ATOM 706 N N . LYS B 2 31 ? 16.276 53.121 99.233 1.00 63.54 31 LYS B N 1
ATOM 707 C CA . LYS B 2 31 ? 15.271 52.800 100.234 1.00 66.12 31 LYS B CA 1
ATOM 708 C C . LYS B 2 31 ? 14.052 52.235 99.524 1.00 65.73 31 LYS B C 1
ATOM 709 O O . LYS B 2 31 ? 13.291 51.453 100.080 1.00 65.61 31 LYS B O 1
ATOM 715 N N . GLU B 2 32 ? 13.903 52.620 98.266 1.00 66.01 32 GLU B N 1
ATOM 716 C CA . GLU B 2 32 ? 12.789 52.193 97.440 1.00 66.66 32 GLU B CA 1
ATOM 717 C C . GLU B 2 32 ? 12.934 50.753 96.927 1.00 65.03 32 GLU B C 1
ATOM 718 O O . GLU B 2 32 ? 12.001 49.948 97.025 1.00 63.22 32 GLU B O 1
ATOM 724 N N . ALA B 2 33 ? 14.108 50.441 96.379 1.00 63.96 33 ALA B N 1
ATOM 725 C CA . ALA B 2 33 ? 14.390 49.117 95.829 1.00 62.72 33 ALA B CA 1
ATOM 726 C C . ALA B 2 33 ? 14.321 48.045 96.902 1.00 62.18 33 ALA B C 1
ATOM 727 O O . ALA B 2 33 ? 13.747 46.975 96.688 1.00 62.14 33 ALA B O 1
ATOM 729 N N . ARG B 2 34 ? 14.908 48.331 98.058 1.00 61.09 34 ARG B N 1
ATOM 730 C CA . ARG B 2 34 ? 14.891 47.374 99.150 1.00 60.92 34 ARG B CA 1
ATOM 731 C C . ARG B 2 34 ? 13.468 47.067 99.612 1.00 57.95 34 ARG B C 1
ATOM 732 O O . ARG B 2 34 ? 13.172 45.953 100.041 1.00 57.24 34 ARG B O 1
ATOM 740 N N . ALA B 2 35 ? 12.584 48.053 99.494 1.00 55.39 35 ALA B N 1
ATOM 741 C CA . ALA B 2 35 ? 11.188 47.890 99.887 1.00 51.83 35 ALA B CA 1
ATOM 742 C C . ALA B 2 35 ? 10.523 46.910 98.947 1.00 49.90 35 ALA B C 1
ATOM 743 O O . ALA B 2 35 ? 9.814 46.002 99.384 1.00 50.53 35 ALA B O 1
ATOM 745 N N . ALA B 2 36 ? 10.750 47.109 97.652 1.00 46.69 36 ALA B N 1
ATOM 746 C CA . ALA B 2 36 ? 10.186 46.236 96.635 1.00 45.47 36 ALA B CA 1
ATOM 747 C C . ALA B 2 36 ? 10.677 44.811 96.850 1.00 45.84 36 ALA B C 1
ATOM 748 O O . ALA B 2 36 ? 9.881 43.878 96.913 1.00 47.19 36 ALA B O 1
ATOM 750 N N . ILE B 2 37 ? 11.991 44.649 96.974 1.00 44.74 37 ILE B N 1
ATOM 751 C CA . ILE B 2 37 ? 12.587 43.335 97.179 1.00 43.07 37 ILE B CA 1
ATOM 752 C C . ILE B 2 37 ? 11.934 42.618 98.342 1.00 43.54 37 ILE B C 1
ATOM 753 O O . ILE B 2 37 ? 11.586 41.440 98.251 1.00 43.75 37 ILE B O 1
ATOM 758 N N . ALA B 2 38 ? 11.759 43.335 99.440 1.00 44.37 38 ALA B N 1
ATOM 759 C CA . ALA B 2 38 ? 11.137 42.746 100.611 1.00 45.09 38 ALA B CA 1
ATOM 760 C C . ALA B 2 38 ? 9.698 42.330 100.302 1.00 45.94 38 ALA B C 1
ATOM 761 O O . ALA B 2 38 ? 9.268 41.246 100.690 1.00 47.13 38 ALA B O 1
ATOM 763 N N . ARG B 2 39 ? 8.953 43.180 99.599 1.00 46.05 39 ARG B N 1
ATOM 764 C CA . ARG B 2 39 ? 7.575 42.846 99.271 1.00 46.05 39 ARG B CA 1
ATOM 765 C C . ARG B 2 39 ? 7.556 41.617 98.392 1.00 45.08 39 ARG B C 1
ATOM 766 O O . ARG B 2 39 ? 6.731 40.724 98.560 1.00 45.29 39 ARG B O 1
ATOM 774 N N . ALA B 2 40 ? 8.485 41.583 97.449 1.00 45.38 40 ALA B N 1
ATOM 775 C CA . ALA B 2 40 ? 8.610 40.474 96.516 1.00 45.78 40 ALA B CA 1
ATOM 776 C C . ALA B 2 40 ? 8.892 39.160 97.238 1.00 45.42 40 ALA B C 1
ATOM 777 O O . ALA B 2 40 ? 8.290 38.127 96.927 1.00 44.61 40 ALA B O 1
ATOM 779 N N . ALA B 2 41 ? 9.821 39.205 98.189 1.00 44.92 41 ALA B N 1
ATOM 780 C CA . ALA B 2 41 ? 10.171 38.027 98.968 1.00 46.21 41 ALA B CA 1
ATOM 781 C C . ALA B 2 41 ? 8.905 37.456 99.610 1.00 46.89 41 ALA B C 1
ATOM 782 O O . ALA B 2 41 ? 8.757 36.239 99.735 1.00 48.08 41 ALA B O 1
ATOM 784 N N . SER B 2 42 ? 7.992 38.345 100.002 1.00 47.63 42 SER B N 1
ATOM 785 C CA . SER B 2 42 ? 6.724 37.953 100.621 1.00 47.49 42 SER B CA 1
ATOM 786 C C . SER B 2 42 ? 5.838 37.229 99.634 1.00 47.36 42 SER B C 1
ATOM 787 O O . SER B 2 42 ? 5.390 36.116 99.896 1.00 47.93 42 SER B O 1
ATOM 790 N N . VAL B 2 43 ? 5.573 37.866 98.500 1.00 46.60 43 VAL B N 1
ATOM 791 C CA . VAL B 2 43 ? 4.744 37.239 97.484 1.00 45.47 43 VAL B CA 1
ATOM 792 C C . VAL B 2 43 ? 5.381 35.913 97.062 1.00 45.79 43 VAL B C 1
ATOM 793 O O . VAL B 2 43 ? 4.686 34.899 96.919 1.00 46.01 43 VAL B O 1
ATOM 797 N N . PHE B 2 44 ? 6.701 35.918 96.883 1.00 44.21 44 PHE B N 1
ATOM 798 C CA . PHE B 2 44 ? 7.399 34.705 96.493 1.00 43.55 44 PHE B CA 1
ATOM 799 C C . PHE B 2 44 ? 6.994 33.574 97.412 1.00 44.07 44 PHE B C 1
ATOM 800 O O . PHE B 2 44 ? 6.531 32.524 96.970 1.00 45.39 44 PHE B O 1
ATOM 808 N N . ALA B 2 45 ? 7.171 33.797 98.705 1.00 43.60 45 ALA B N 1
ATOM 809 C CA . ALA B 2 45 ? 6.850 32.783 99.691 1.00 43.54 45 ALA B CA 1
ATOM 810 C C . ALA B 2 45 ? 5.385 32.313 99.658 1.00 44.21 45 ALA B C 1
ATOM 811 O O . ALA B 2 45 ? 5.121 31.109 99.748 1.00 44.75 45 ALA B O 1
ATOM 813 N N . ILE B 2 46 ? 4.440 33.247 99.521 1.00 45.15 46 ILE B N 1
ATOM 814 C CA . ILE B 2 46 ? 3.011 32.905 99.479 1.00 44.19 46 ILE B CA 1
ATOM 815 C C . ILE B 2 46 ? 2.719 32.084 98.239 1.00 44.27 46 ILE B C 1
ATOM 816 O O . ILE B 2 46 ? 1.998 31.087 98.284 1.00 43.41 46 ILE B O 1
ATOM 821 N N . PHE B 2 47 ? 3.291 32.533 97.131 1.00 45.13 47 PHE B N 1
ATOM 822 C CA . PHE B 2 47 ? 3.135 31.880 95.849 1.00 47.46 47 PHE B CA 1
ATOM 823 C C . PHE B 2 47 ? 3.641 30.438 95.895 1.00 49.13 47 PHE B C 1
ATOM 824 O O . PHE B 2 47 ? 2.936 29.522 95.466 1.00 49.64 47 PHE B O 1
ATOM 832 N N . VAL B 2 48 ? 4.860 30.243 96.413 1.00 50.21 48 VAL B N 1
ATOM 833 C CA . VAL B 2 48 ? 5.473 28.910 96.496 1.00 50.15 48 VAL B CA 1
ATOM 834 C C . VAL B 2 48 ? 4.693 27.963 97.403 1.00 51.20 48 VAL B C 1
ATOM 835 O O . VAL B 2 48 ? 4.584 26.767 97.125 1.00 51.76 48 VAL B O 1
ATOM 839 N N . THR B 2 49 ? 4.157 28.494 98.491 1.00 51.95 49 THR B N 1
ATOM 840 C CA . THR B 2 49 ? 3.371 27.678 99.397 1.00 53.78 49 THR B CA 1
ATOM 841 C C . THR B 2 49 ? 2.074 27.338 98.681 1.00 55.37 49 THR B C 1
ATOM 842 O O . THR B 2 49 ? 1.658 26.184 98.636 1.00 55.52 49 THR B O 1
ATOM 846 N N . SER B 2 50 ? 1.440 28.366 98.126 1.00 57.01 50 SER B N 1
ATOM 847 C CA . SER B 2 50 ? 0.198 28.209 97.382 1.00 57.28 50 SER B CA 1
ATOM 848 C C . SER B 2 50 ? 0.390 27.088 96.357 1.00 57.50 50 SER B C 1
ATOM 849 O O . SER B 2 50 ? -0.393 26.137 96.293 1.00 56.55 50 SER B O 1
ATOM 852 N N . SER B 2 51 ? 1.456 27.202 95.571 1.00 57.60 51 SER B N 1
ATOM 853 C CA . SER B 2 51 ? 1.774 26.215 94.546 1.00 58.81 51 SER B CA 1
ATOM 854 C C . SER B 2 51 ? 2.093 24.842 95.122 1.00 59.15 51 SER B C 1
ATOM 855 O O . SER B 2 51 ? 1.520 23.846 94.686 1.00 60.61 51 SER B O 1
ATOM 858 N N . SER B 2 52 ? 3.014 24.787 96.086 1.00 58.30 52 SER B N 1
ATOM 859 C CA . SER B 2 52 ? 3.400 23.520 96.706 1.00 57.57 52 SER B CA 1
ATOM 860 C C . SER B 2 52 ? 2.177 22.809 97.262 1.00 58.07 52 SER B C 1
ATOM 861 O O . SER B 2 52 ? 2.107 21.576 97.265 1.00 58.01 52 SER B O 1
ATOM 864 N N . THR B 2 53 ? 1.219 23.603 97.736 1.00 59.18 53 THR B N 1
ATOM 865 C CA . THR B 2 53 ? -0.030 23.088 98.286 1.00 60.14 53 THR B CA 1
ATOM 866 C C . THR B 2 53 ? -0.812 22.434 97.153 1.00 61.20 53 THR B C 1
ATOM 867 O O . THR B 2 53 ? -1.387 21.355 97.316 1.00 60.88 53 THR B O 1
ATOM 871 N N . ALA B 2 54 ? -0.826 23.105 96.005 1.00 61.91 54 ALA B N 1
ATOM 872 C CA . ALA B 2 54 ? -1.521 22.613 94.825 1.00 62.28 54 ALA B CA 1
ATOM 873 C C . ALA B 2 54 ? -0.945 21.273 94.388 1.00 64.04 54 ALA B C 1
ATOM 874 O O . ALA B 2 54 ? -1.681 20.301 94.238 1.00 64.76 54 ALA B O 1
ATOM 876 N N . LEU B 2 55 ? 0.374 21.233 94.194 1.00 66.01 55 LEU B N 1
ATOM 877 C CA . LEU B 2 55 ? 1.090 20.026 93.770 1.00 66.76 55 LEU B CA 1
ATOM 878 C C . LEU B 2 55 ? 0.869 18.857 94.727 1.00 68.06 55 LEU B C 1
ATOM 879 O O . LEU B 2 55 ? 0.807 17.698 94.316 1.00 66.76 55 LEU B O 1
ATOM 884 N N . ALA B 2 56 ? 0.755 19.176 96.008 1.00 71.01 56 ALA B N 1
ATOM 885 C CA . ALA B 2 56 ? 0.527 18.171 97.029 1.00 74.57 56 ALA B CA 1
ATOM 886 C C . ALA B 2 56 ? -0.854 17.521 96.880 1.00 77.92 56 ALA B C 1
ATOM 887 O O . ALA B 2 56 ? -1.034 16.367 97.248 1.00 77.59 56 ALA B O 1
ATOM 889 N N . HIS B 2 57 ? -1.830 18.254 96.348 1.00 82.68 57 HIS B N 1
ATOM 890 C CA . HIS B 2 57 ? -3.167 17.690 96.167 1.00 87.12 57 HIS B CA 1
ATOM 891 C C . HIS B 2 57 ? -3.270 16.942 94.843 1.00 89.39 57 HIS B C 1
ATOM 892 O O . HIS B 2 57 ? -4.095 16.041 94.710 1.00 89.84 57 HIS B O 1
ATOM 899 N N . LYS B 2 58 ? -2.434 17.310 93.871 1.00 92.35 58 LYS B N 1
ATOM 900 C CA . LYS B 2 58 ? -2.434 16.651 92.557 1.00 94.67 58 LYS B CA 1
ATOM 901 C C . LYS B 2 58 ? -1.943 15.214 92.723 1.00 95.36 58 LYS B C 1
ATOM 902 O O . LYS B 2 58 ? -2.169 14.358 91.864 1.00 96.13 58 LYS B O 1
ATOM 908 N N . GLN B 2 59 ? -1.262 14.970 93.839 1.00 95.60 59 GLN B N 1
ATOM 909 C CA . GLN B 2 59 ? -0.734 13.656 94.175 1.00 95.81 59 GLN B CA 1
ATOM 910 C C . GLN B 2 59 ? -1.536 13.243 95.400 1.00 96.08 59 GLN B C 1
ATOM 911 O O . GLN B 2 59 ? -1.178 12.322 96.136 1.00 94.80 59 GLN B O 1
ATOM 917 N N . ASN B 2 60 ? -2.644 13.965 95.560 1.00 97.71 60 ASN B N 1
ATOM 918 C CA . ASN B 2 60 ? -3.634 13.854 96.635 1.00 99.64 60 ASN B CA 1
ATOM 919 C C . ASN B 2 60 ? -3.205 13.380 98.029 1.00 99.58 60 ASN B C 1
ATOM 920 O O . ASN B 2 60 ? -3.978 12.711 98.728 1.00 99.57 60 ASN B O 1
ATOM 925 N N . HIS B 2 61 ? -1.987 13.739 98.447 1.00 98.70 61 HIS B N 1
ATOM 926 C CA . HIS B 2 61 ? -1.543 13.374 99.786 1.00 96.61 61 HIS B CA 1
ATOM 927 C C . HIS B 2 61 ? -1.735 14.562 100.746 1.00 94.11 61 HIS B C 1
ATOM 928 O O . HIS B 2 61 ? -1.579 15.731 100.373 1.00 93.07 61 HIS B O 1
ATOM 935 N N . LYS B 2 62 ? -2.123 14.218 101.974 1.00 91.05 62 LYS B N 1
ATOM 936 C CA . LYS B 2 62 ? -2.429 15.138 103.074 1.00 86.31 62 LYS B CA 1
ATOM 937 C C . LYS B 2 62 ? -1.606 16.426 103.316 1.00 85.20 62 LYS B C 1
ATOM 938 O O . LYS B 2 62 ? -2.167 17.526 103.328 1.00 83.94 62 LYS B O 1
ATOM 944 N N . THR B 2 63 ? -0.293 16.299 103.502 1.00 83.27 63 THR B N 1
ATOM 945 C CA . THR B 2 63 ? 0.561 17.457 103.785 1.00 80.83 63 THR B CA 1
ATOM 946 C C . THR B 2 63 ? 1.609 17.795 102.708 1.00 79.25 63 THR B C 1
ATOM 947 O O . THR B 2 63 ? 1.762 17.074 101.722 1.00 80.48 63 THR B O 1
ATOM 951 N N . ILE B 2 64 ? 2.320 18.904 102.903 1.00 76.08 64 ILE B N 1
ATOM 952 C CA . ILE B 2 64 ? 3.353 19.348 101.975 1.00 73.33 64 ILE B CA 1
ATOM 953 C C . ILE B 2 64 ? 4.704 18.778 102.379 1.00 72.19 64 ILE B C 1
ATOM 954 O O . ILE B 2 64 ? 5.205 19.083 103.460 1.00 73.21 64 ILE B O 1
ATOM 959 N N . THR B 2 65 ? 5.294 17.956 101.516 1.00 70.43 65 THR B N 1
ATOM 960 C CA . THR B 2 65 ? 6.594 17.367 101.809 1.00 69.00 65 THR B CA 1
ATOM 961 C C . THR B 2 65 ? 7.660 18.363 101.369 1.00 68.53 65 THR B C 1
ATOM 962 O O . THR B 2 65 ? 7.341 19.420 100.823 1.00 67.30 65 THR B O 1
ATOM 966 N N . ALA B 2 66 ? 8.922 18.034 101.622 1.00 68.31 66 ALA B N 1
ATOM 967 C CA . ALA B 2 66 ? 10.015 18.904 101.214 1.00 68.08 66 ALA B CA 1
ATOM 968 C C . ALA B 2 66 ? 10.233 18.691 99.723 1.00 69.09 66 ALA B C 1
ATOM 969 O O . ALA B 2 66 ? 10.788 19.541 99.033 1.00 69.59 66 ALA B O 1
ATOM 971 N N . LYS B 2 67 ? 9.779 17.541 99.235 1.00 70.02 67 LYS B N 1
ATOM 972 C CA . LYS B 2 67 ? 9.910 17.177 97.831 1.00 69.91 67 LYS B CA 1
ATOM 973 C C . LYS B 2 67 ? 8.879 17.919 96.989 1.00 67.97 67 LYS B C 1
ATOM 974 O O . LYS B 2 67 ? 9.137 18.232 95.835 1.00 66.81 67 LYS B O 1
ATOM 980 N N . ASP B 2 68 ? 7.728 18.223 97.587 1.00 66.82 68 ASP B N 1
ATOM 981 C CA . ASP B 2 68 ? 6.660 18.967 96.919 1.00 65.61 68 ASP B CA 1
ATOM 982 C C . ASP B 2 68 ? 7.097 20.386 96.695 1.00 64.45 68 ASP B C 1
ATOM 983 O O . ASP B 2 68 ? 6.759 20.992 95.684 1.00 64.74 68 ASP B O 1
ATOM 988 N N . ILE B 2 69 ? 7.821 20.926 97.670 1.00 62.89 69 ILE B N 1
ATOM 989 C CA . ILE B 2 69 ? 8.325 22.288 97.574 1.00 61.16 69 ILE B CA 1
ATOM 990 C C . ILE B 2 69 ? 9.500 22.275 96.611 1.00 60.11 69 ILE B C 1
ATOM 991 O O . ILE B 2 69 ? 9.686 23.208 95.834 1.00 60.56 69 ILE B O 1
ATOM 996 N N . LEU B 2 70 ? 10.294 21.211 96.659 1.00 58.89 70 LEU B N 1
ATOM 997 C CA . LEU B 2 70 ? 11.439 21.109 95.769 1.00 58.15 70 LEU B CA 1
ATOM 998 C C . LEU B 2 70 ? 10.963 20.982 94.327 1.00 58.47 70 LEU B C 1
ATOM 999 O O . LEU B 2 70 ? 11.597 21.505 93.414 1.00 58.44 70 LEU B O 1
ATOM 1004 N N . GLN B 2 71 ? 9.834 20.304 94.130 1.00 59.68 71 GLN B N 1
ATOM 1005 C CA . GLN B 2 71 ? 9.264 20.124 92.792 1.00 60.42 71 GLN B CA 1
ATOM 1006 C C . GLN B 2 71 ? 8.571 21.390 92.289 1.00 59.70 71 GLN B C 1
ATOM 1007 O O . GLN B 2 71 ? 8.636 21.704 91.107 1.00 60.13 71 GLN B O 1
ATOM 1013 N N . THR B 2 72 ? 7.897 22.106 93.183 1.00 58.43 72 THR B N 1
ATOM 1014 C CA . THR B 2 72 ? 7.221 23.341 92.809 1.00 57.17 72 THR B CA 1
ATOM 1015 C C . THR B 2 72 ? 8.247 24.406 92.417 1.00 58.05 72 THR B C 1
ATOM 1016 O O . THR B 2 72 ? 7.990 25.235 91.550 1.00 59.00 72 THR B O 1
ATOM 1020 N N . LEU B 2 73 ? 9.414 24.381 93.049 1.00 59.06 73 LEU B N 1
ATOM 1021 C CA . LEU B 2 73 ? 10.450 25.352 92.728 1.00 59.90 73 LEU B CA 1
ATOM 1022 C C . LEU B 2 73 ? 11.017 25.096 91.341 1.00 62.73 73 LEU B C 1
ATOM 1023 O O . LEU B 2 73 ? 11.209 26.041 90.578 1.00 63.44 73 LEU B O 1
ATOM 1028 N N . THR B 2 74 ? 11.290 23.833 91.007 1.00 65.54 74 THR B N 1
ATOM 1029 C CA . THR B 2 74 ? 11.845 23.521 89.684 1.00 69.43 74 THR B CA 1
ATOM 1030 C C . THR B 2 74 ? 10.776 23.828 88.650 1.00 70.14 74 THR B C 1
ATOM 1031 O O . THR B 2 74 ? 11.064 24.192 87.514 1.00 70.27 74 THR B O 1
ATOM 1035 N N . GLU B 2 75 ? 9.534 23.695 89.088 1.00 72.61 75 GLU B N 1
ATOM 1036 C CA . GLU B 2 75 ? 8.353 23.923 88.274 1.00 74.59 75 GLU B CA 1
ATOM 1037 C C . GLU B 2 75 ? 8.096 25.409 88.022 1.00 73.88 75 GLU B C 1
ATOM 1038 O O . GLU B 2 75 ? 7.532 25.784 86.995 1.00 73.69 75 GLU B O 1
ATOM 1044 N N . LEU B 2 76 ? 8.508 26.256 88.960 1.00 72.39 76 LEU B N 1
ATOM 1045 C CA . LEU B 2 76 ? 8.315 27.689 88.809 1.00 70.78 76 LEU B CA 1
ATOM 1046 C C . LEU B 2 76 ? 9.532 28.333 88.144 1.00 72.18 76 LEU B C 1
ATOM 1047 O O . LEU B 2 76 ? 9.633 29.561 88.079 1.00 73.25 76 LEU B O 1
ATOM 1052 N N . ASP B 2 77 ? 10.442 27.493 87.650 1.00 73.04 77 ASP B N 1
ATOM 1053 C CA . ASP B 2 77 ? 11.666 27.933 86.972 1.00 74.82 77 ASP B CA 1
ATOM 1054 C C . ASP B 2 77 ? 12.807 28.357 87.876 1.00 74.50 77 ASP B C 1
ATOM 1055 O O . ASP B 2 77 ? 13.778 28.975 87.433 1.00 73.82 77 ASP B O 1
ATOM 1060 N N . PHE B 2 78 ? 12.682 28.030 89.152 1.00 74.03 78 PHE B N 1
ATOM 1061 C CA . PHE B 2 78 ? 13.722 28.346 90.106 1.00 74.11 78 PHE B CA 1
ATOM 1062 C C . PHE B 2 78 ? 14.383 27.020 90.403 1.00 74.85 78 PHE B C 1
ATOM 1063 O O . PHE B 2 78 ? 14.392 26.569 91.546 1.00 75.09 78 PHE B O 1
ATOM 1071 N N . GLU B 2 79 ? 14.917 26.380 89.369 1.00 75.80 79 GLU B N 1
ATOM 1072 C CA . GLU B 2 79 ? 15.561 25.098 89.575 1.00 75.69 79 GLU B CA 1
ATOM 1073 C C . GLU B 2 79 ? 17.006 25.255 90.022 1.00 72.76 79 GLU B C 1
ATOM 1074 O O . GLU B 2 79 ? 17.588 24.328 90.566 1.00 72.70 79 GLU B O 1
ATOM 1080 N N . SER B 2 80 ? 17.583 26.429 89.801 1.00 69.38 80 SER B N 1
ATOM 1081 C CA . SER B 2 80 ? 18.954 26.669 90.222 1.00 66.58 80 SER B CA 1
ATOM 1082 C C . SER B 2 80 ? 19.018 26.636 91.747 1.00 64.56 80 SER B C 1
ATOM 1083 O O . SER B 2 80 ? 20.085 26.507 92.340 1.00 63.86 80 SER B O 1
ATOM 1086 N N . PHE B 2 81 ? 17.854 26.732 92.373 1.00 63.22 81 PHE B N 1
ATOM 1087 C CA . PHE B 2 81 ? 17.751 26.723 93.827 1.00 63.55 81 PHE B CA 1
ATOM 1088 C C . PHE B 2 81 ? 17.877 25.325 94.414 1.00 63.60 81 PHE B C 1
ATOM 1089 O O . PHE B 2 81 ? 18.593 25.119 95.390 1.00 64.45 81 PHE B O 1
ATOM 1097 N N . VAL B 2 82 ? 17.164 24.376 93.813 1.00 63.73 82 VAL B N 1
ATOM 1098 C CA . VAL B 2 82 ? 17.111 22.989 94.278 1.00 64.11 82 VAL B CA 1
ATOM 1099 C C . VAL B 2 82 ? 18.403 22.317 94.769 1.00 64.82 82 VAL B C 1
ATOM 1100 O O . VAL B 2 82 ? 18.384 21.590 95.762 1.00 65.04 82 VAL B O 1
ATOM 1104 N N . PRO B 2 83 ? 19.537 22.540 94.087 1.00 65.52 83 PRO B N 1
ATOM 1105 C CA . PRO B 2 83 ? 20.794 21.921 94.525 1.00 65.96 83 PRO B CA 1
ATOM 1106 C C . PRO B 2 83 ? 21.151 22.263 95.976 1.00 66.02 83 PRO B C 1
ATOM 1107 O O . PRO B 2 83 ? 21.277 21.382 96.834 1.00 65.22 83 PRO B O 1
ATOM 1111 N N . SER B 2 84 ? 21.314 23.560 96.222 1.00 66.96 84 SER B N 1
ATOM 1112 C CA . SER B 2 84 ? 21.657 24.097 97.535 1.00 68.40 84 SER B CA 1
ATOM 1113 C C . SER B 2 84 ? 20.641 23.688 98.587 1.00 68.15 84 SER B C 1
ATOM 1114 O O . SER B 2 84 ? 21.013 23.310 99.694 1.00 67.93 84 SER B O 1
ATOM 1117 N N . LEU B 2 85 ? 19.362 23.779 98.224 1.00 67.88 85 LEU B N 1
ATOM 1118 C CA . LEU B 2 85 ? 18.254 23.432 99.110 1.00 67.66 85 LEU B CA 1
ATOM 1119 C C . LEU B 2 85 ? 18.221 21.959 99.493 1.00 67.48 85 LEU B C 1
ATOM 1120 O O . LEU B 2 85 ? 17.739 21.597 100.566 1.00 67.05 85 LEU B O 1
ATOM 1125 N N . THR B 2 86 ? 18.731 21.104 98.618 1.00 68.11 86 THR B N 1
ATOM 1126 C CA . THR B 2 86 ? 18.737 19.687 98.922 1.00 69.49 86 THR B CA 1
ATOM 1127 C C . THR B 2 86 ? 19.872 19.372 99.887 1.00 69.94 86 THR B C 1
ATOM 1128 O O . THR B 2 86 ? 19.719 18.540 100.777 1.00 70.74 86 THR B O 1
ATOM 1132 N N . GLN B 2 87 ? 21.012 20.032 99.717 1.00 70.52 87 GLN B N 1
ATOM 1133 C CA . GLN B 2 87 ? 22.132 19.808 100.622 1.00 71.39 87 GLN B CA 1
ATOM 1134 C C . GLN B 2 87 ? 21.707 20.358 101.973 1.00 70.04 87 GLN B C 1
ATOM 1135 O O . GLN B 2 87 ? 21.966 19.753 103.009 1.00 69.44 87 GLN B O 1
ATOM 1141 N N . ASP B 2 88 ? 21.041 21.510 101.943 1.00 69.27 88 ASP B N 1
ATOM 1142 C CA . ASP B 2 88 ? 20.543 22.163 103.151 1.00 67.22 88 ASP B CA 1
ATOM 1143 C C . ASP B 2 88 ? 19.595 21.197 103.840 1.00 65.14 88 ASP B C 1
ATOM 1144 O O . ASP B 2 88 ? 19.628 21.047 105.055 1.00 62.83 88 ASP B O 1
ATOM 1149 N N . LEU B 2 89 ? 18.750 20.549 103.042 1.00 63.95 89 LEU B N 1
ATOM 1150 C CA . LEU B 2 89 ? 17.770 19.588 103.540 1.00 63.54 89 LEU B CA 1
ATOM 1151 C C . LEU B 2 89 ? 18.426 18.328 104.088 1.00 63.22 89 LEU B C 1
ATOM 1152 O O . LEU B 2 89 ? 17.909 17.690 105.008 1.00 59.48 89 LEU B O 1
ATOM 1157 N N . GLU B 2 90 ? 19.560 17.971 103.491 1.00 65.30 90 GLU B N 1
ATOM 1158 C CA . GLU B 2 90 ? 20.322 16.800 103.896 1.00 67.42 90 GLU B CA 1
ATOM 1159 C C . GLU B 2 90 ? 20.913 17.044 105.270 1.00 66.11 90 GLU B C 1
ATOM 1160 O O . GLU B 2 90 ? 20.772 16.221 106.168 1.00 65.67 90 GLU B O 1
ATOM 1166 N N . VAL B 2 91 ? 21.583 18.180 105.417 1.00 65.60 91 VAL B N 1
ATOM 1167 C CA . VAL B 2 91 ? 22.193 18.554 106.683 1.00 65.88 91 VAL B CA 1
ATOM 1168 C C . VAL B 2 91 ? 21.127 18.698 107.775 1.00 66.79 91 VAL B C 1
ATOM 1169 O O . VAL B 2 91 ? 21.356 18.321 108.919 1.00 67.57 91 VAL B O 1
ATOM 1173 N N . TYR B 2 92 ? 19.966 19.244 107.418 1.00 67.84 92 TYR B N 1
ATOM 1174 C CA . TYR B 2 92 ? 18.861 19.438 108.365 1.00 67.77 92 TYR B CA 1
ATOM 1175 C C . TYR B 2 92 ? 18.370 18.107 108.907 1.00 68.82 92 TYR B C 1
ATOM 1176 O O . TYR B 2 92 ? 18.250 17.926 110.117 1.00 67.78 92 TYR B O 1
ATOM 1185 N N . ARG B 2 93 ? 18.072 17.185 107.997 1.00 71.60 93 ARG B N 1
ATOM 1186 C CA . ARG B 2 93 ? 17.588 15.868 108.379 1.00 74.59 93 ARG B CA 1
ATOM 1187 C C . ARG B 2 93 ? 18.579 15.176 109.323 1.00 76.52 93 ARG B C 1
ATOM 1188 O O . ARG B 2 93 ? 18.171 14.393 110.186 1.00 77.02 93 ARG B O 1
ATOM 1196 N N . LYS B 2 94 ? 19.870 15.490 109.180 1.00 78.64 94 LYS B N 1
ATOM 1197 C CA . LYS B 2 94 ? 20.915 14.897 110.025 1.00 80.96 94 LYS B CA 1
ATOM 1198 C C . LYS B 2 94 ? 20.905 15.423 111.466 1.00 81.53 94 LYS B C 1
ATOM 1199 O O . LYS B 2 94 ? 20.837 14.637 112.411 1.00 81.99 94 LYS B O 1
ATOM 1205 N N . VAL B 2 95 ? 20.973 16.741 111.636 1.00 82.06 95 VAL B N 1
ATOM 1206 C CA . VAL B 2 95 ? 20.963 17.328 112.973 1.00 83.39 95 VAL B CA 1
ATOM 1207 C C . VAL B 2 95 ? 19.686 16.955 113.723 1.00 85.49 95 VAL B C 1
ATOM 1208 O O . VAL B 2 95 ? 19.672 16.901 114.954 1.00 86.40 95 VAL B O 1
ATOM 1212 N N . VAL B 2 96 ? 18.611 16.700 112.983 1.00 87.34 96 VAL B N 1
ATOM 1213 C CA . VAL B 2 96 ? 17.350 16.321 113.607 1.00 88.89 96 VAL B CA 1
ATOM 1214 C C . VAL B 2 96 ? 17.439 14.883 114.126 1.00 91.78 96 VAL B C 1
ATOM 1215 O O . VAL B 2 96 ? 16.978 14.590 115.231 1.00 92.87 96 VAL B O 1
ATOM 1219 N N . LYS B 2 97 ? 18.045 13.995 113.339 1.00 94.10 97 LYS B N 1
ATOM 1220 C CA . LYS B 2 97 ? 18.204 12.602 113.749 1.00 97.00 97 LYS B CA 1
ATOM 1221 C C . LYS B 2 97 ? 19.355 12.419 114.740 1.00 98.62 97 LYS B C 1
ATOM 1222 O O . LYS B 2 97 ? 20.169 11.506 114.588 1.00 99.28 97 LYS B O 1
ATOM 1228 N N . GLU B 2 98 ? 19.420 13.286 115.750 1.00 99.97 98 GLU B N 1
ATOM 1229 C CA . GLU B 2 98 ? 20.467 13.208 116.770 1.00 100.61 98 GLU B CA 1
ATOM 1230 C C . GLU B 2 98 ? 19.977 13.709 118.133 1.00 100.95 98 GLU B C 1
ATOM 1231 O O . GLU B 2 98 ? 20.107 13.010 119.140 1.00 102.29 98 GLU B O 1
ATOM 1237 N N . LYS B 2 99 ? 19.412 14.913 118.165 1.00 100.41 99 LYS B N 1
ATOM 1238 C CA . LYS B 2 99 ? 18.898 15.482 119.408 1.00 99.91 99 LYS B CA 1
ATOM 1239 C C . LYS B 2 99 ? 17.783 16.467 119.091 1.00 99.44 99 LYS B C 1
ATOM 1240 O O . LYS B 2 99 ? 17.130 16.355 118.054 1.00 98.53 99 LYS B O 1
ATOM 1242 N N . MET C 1 33 ? 2.190 27.682 85.418 1.00 97.72 33 MET C N 1
ATOM 1243 C CA . MET C 1 33 ? 3.254 28.309 86.203 1.00 98.27 33 MET C CA 1
ATOM 1244 C C . MET C 1 33 ? 2.898 29.731 86.637 1.00 98.23 33 MET C C 1
ATOM 1245 O O . MET C 1 33 ? 3.347 30.202 87.680 1.00 98.66 33 MET C O 1
ATOM 1250 N N . ASP C 1 34 ? 2.116 30.417 85.811 1.00 98.12 34 ASP C N 1
ATOM 1251 C CA . ASP C 1 34 ? 1.675 31.780 86.093 1.00 97.13 34 ASP C CA 1
ATOM 1252 C C . ASP C 1 34 ? 0.187 31.703 86.450 1.00 96.01 34 ASP C C 1
ATOM 1253 O O . ASP C 1 34 ? -0.607 32.596 86.130 1.00 95.37 34 ASP C O 1
ATOM 1258 N N . THR C 1 35 ? -0.168 30.603 87.110 1.00 94.44 35 THR C N 1
ATOM 1259 C CA . THR C 1 35 ? -1.532 30.323 87.550 1.00 91.51 35 THR C CA 1
ATOM 1260 C C . THR C 1 35 ? -1.682 30.811 88.995 1.00 88.52 35 THR C C 1
ATOM 1261 O O . THR C 1 35 ? -0.766 31.433 89.542 1.00 89.03 35 THR C O 1
ATOM 1265 N N . GLY C 1 36 ? -2.830 30.516 89.603 1.00 84.19 36 GLY C N 1
ATOM 1266 C CA . GLY C 1 36 ? -3.089 30.913 90.978 1.00 78.07 36 GLY C CA 1
ATOM 1267 C C . GLY C 1 36 ? -2.057 31.848 91.574 1.00 73.55 36 GLY C C 1
ATOM 1268 O O . GLY C 1 36 ? -1.344 31.489 92.513 1.00 73.59 36 GLY C O 1
ATOM 1269 N N . LEU C 1 37 ? -1.975 33.049 91.013 1.00 68.70 37 LEU C N 1
ATOM 1270 C CA . LEU C 1 37 ? -1.035 34.050 91.479 1.00 63.58 37 LEU C CA 1
ATOM 1271 C C . LEU C 1 37 ? -1.503 34.655 92.788 1.00 60.63 37 LEU C C 1
ATOM 1272 O O . LEU C 1 37 ? -2.622 34.424 93.234 1.00 60.08 37 LEU C O 1
ATOM 1277 N N . ILE C 1 38 ? -0.632 35.427 93.412 1.00 57.26 38 ILE C N 1
ATOM 1278 C CA . ILE C 1 38 ? -0.978 36.061 94.659 1.00 54.94 38 ILE C CA 1
ATOM 1279 C C . ILE C 1 38 ? -1.192 37.539 94.345 1.00 55.31 38 ILE C C 1
ATOM 1280 O O . ILE C 1 38 ? -0.255 38.243 93.972 1.00 55.84 38 ILE C O 1
ATOM 1285 N N . THR C 1 39 ? -2.438 37.993 94.462 1.00 56.08 39 THR C N 1
ATOM 1286 C CA . THR C 1 39 ? -2.792 39.389 94.183 1.00 56.80 39 THR C CA 1
ATOM 1287 C C . THR C 1 39 ? -2.269 40.277 95.300 1.00 57.37 39 THR C C 1
ATOM 1288 O O . THR C 1 39 ? -1.853 39.781 96.341 1.00 57.70 39 THR C O 1
ATOM 1292 N N . ASN C 1 40 ? -2.296 41.588 95.097 1.00 58.09 40 ASN C N 1
ATOM 1293 C CA . ASN C 1 40 ? -1.824 42.505 96.130 1.00 59.25 40 ASN C CA 1
ATOM 1294 C C . ASN C 1 40 ? -2.764 42.581 97.326 1.00 59.91 40 ASN C C 1
ATOM 1295 O O . ASN C 1 40 ? -2.329 42.766 98.463 1.00 59.85 40 ASN C O 1
ATOM 1300 N N . GLU C 1 41 ? -4.058 42.450 97.059 1.00 60.03 41 GLU C N 1
ATOM 1301 C CA . GLU C 1 41 ? -5.053 42.503 98.109 1.00 58.90 41 GLU C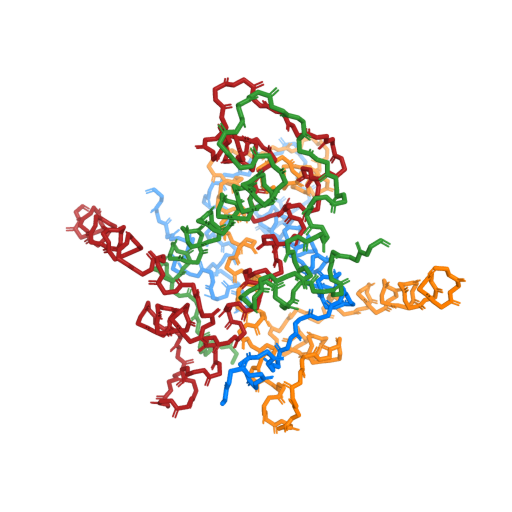 CA 1
ATOM 1302 C C . GLU C 1 41 ? -4.820 41.322 99.039 1.00 57.60 41 GLU C C 1
ATOM 1303 O O . GLU C 1 41 ? -4.942 41.453 100.255 1.00 57.25 41 GLU C O 1
ATOM 1309 N N . VAL C 1 42 ? -4.465 40.177 98.456 1.00 56.42 42 VAL C N 1
ATOM 1310 C CA . VAL C 1 42 ? -4.202 38.950 99.217 1.00 55.07 42 VAL C CA 1
ATOM 1311 C C . VAL C 1 42 ? -2.922 39.048 100.048 1.00 53.50 42 VAL C C 1
ATOM 1312 O O . VAL C 1 42 ? -2.860 38.531 101.161 1.00 53.86 42 VAL C O 1
ATOM 1316 N N . LEU C 1 43 ? -1.903 39.705 99.507 1.00 52.37 43 LEU C N 1
ATOM 1317 C CA . LEU C 1 43 ? -0.635 39.880 100.221 1.00 51.76 43 LEU C CA 1
ATOM 1318 C C . LEU C 1 43 ? -0.943 40.759 101.436 1.00 51.91 43 LEU C C 1
ATOM 131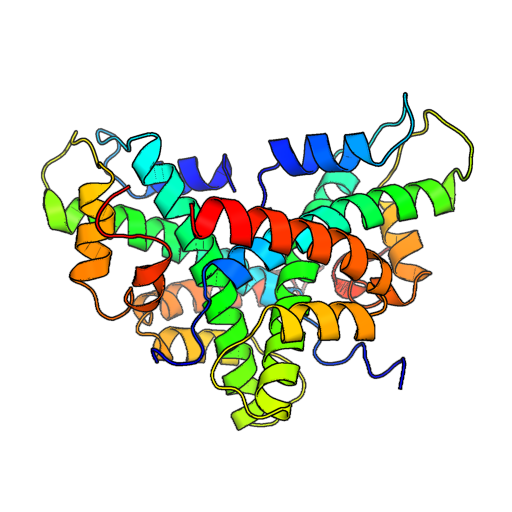9 O O . LEU C 1 43 ? -0.487 40.499 102.553 1.00 52.13 43 LEU C O 1
ATOM 1324 N N . PHE C 1 44 ? -1.729 41.804 101.193 1.00 51.49 44 PHE C N 1
ATOM 1325 C CA . PHE C 1 44 ? -2.144 42.737 102.227 1.00 50.18 44 PHE C CA 1
ATOM 1326 C C . PHE C 1 44 ? -2.899 42.005 103.345 1.00 49.82 44 PHE C C 1
ATOM 1327 O O . PHE C 1 44 ? -2.558 42.120 104.517 1.00 48.71 44 PHE C O 1
ATOM 1335 N N . LEU C 1 45 ? -3.928 41.254 102.969 1.00 50.22 45 LEU C N 1
ATOM 1336 C CA . LEU C 1 45 ? -4.737 40.509 103.924 1.00 50.79 45 LEU C CA 1
ATOM 1337 C C . LEU C 1 45 ? -3.915 39.503 104.740 1.00 52.07 45 LEU C C 1
ATOM 1338 O O . LEU C 1 45 ? -4.110 39.370 105.954 1.00 53.86 45 LEU C O 1
ATOM 1343 N N . MET C 1 46 ? -3.005 38.788 104.077 1.00 51.92 46 MET C N 1
ATOM 1344 C CA . MET C 1 46 ? -2.154 37.811 104.755 1.00 51.71 46 MET C CA 1
ATOM 1345 C C . MET C 1 46 ? -1.248 38.456 105.801 1.00 52.44 46 MET C C 1
ATOM 1346 O O . MET C 1 46 ? -0.993 37.875 106.856 1.00 53.02 46 MET C O 1
ATOM 1351 N N . THR C 1 47 ? -0.756 39.656 105.500 1.00 52.56 47 THR C N 1
ATOM 1352 C CA . THR C 1 47 ? 0.119 40.393 106.416 1.00 52.14 47 THR C CA 1
ATOM 1353 C C . THR C 1 47 ? -0.649 40.838 107.652 1.00 52.20 47 THR C C 1
ATOM 1354 O O . THR C 1 47 ? -0.198 40.660 108.784 1.00 52.72 47 THR C O 1
ATOM 1358 N N . LYS C 1 48 ? -1.807 41.437 107.406 1.00 52.42 48 LYS C N 1
ATOM 1359 C CA . LYS C 1 48 ? -2.673 41.923 108.459 1.00 51.80 48 LYS C CA 1
ATOM 1360 C C . LYS C 1 48 ? -3.112 40.805 109.384 1.00 52.39 48 LYS C C 1
ATOM 1361 O O . LYS C 1 48 ? -3.072 40.967 110.604 1.00 52.27 48 LYS C O 1
ATOM 1367 N N . CYS C 1 49 ? -3.520 39.668 108.822 1.00 52.57 49 CYS C N 1
ATOM 1368 C CA . CYS C 1 49 ? -3.961 38.580 109.676 1.00 54.48 49 CYS C CA 1
ATOM 1369 C C . CYS C 1 49 ? -2.789 37.899 110.399 1.00 55.09 49 CYS C C 1
ATOM 1370 O O . CYS C 1 49 ? -2.979 37.320 111.469 1.00 56.16 49 CYS C O 1
ATOM 1373 N N . THR C 1 50 ? -1.578 37.983 109.840 1.00 55.50 50 THR C N 1
ATOM 1374 C CA . THR C 1 50 ? -0.403 37.391 110.495 1.00 54.83 50 THR C CA 1
ATOM 1375 C C . THR C 1 50 ? -0.023 38.271 111.676 1.00 55.81 50 THR C C 1
ATOM 1376 O O . THR C 1 50 ? 0.478 37.787 112.691 1.00 57.64 50 THR C O 1
ATOM 1380 N N . GLU C 1 51 ? -0.248 39.571 111.530 1.00 55.97 51 GLU C N 1
ATOM 1381 C CA . GLU C 1 51 ? 0.019 40.513 112.604 1.00 55.17 51 GLU C CA 1
ATOM 1382 C C . GLU C 1 51 ? -0.966 40.206 113.739 1.00 55.69 51 GLU C C 1
ATOM 1383 O O . GLU C 1 51 ? -0.571 40.163 114.905 1.00 56.98 51 GLU C O 1
ATOM 1389 N N . LEU C 1 52 ? -2.245 39.999 113.396 1.00 53.52 52 LEU C N 1
ATOM 1390 C CA . LEU C 1 52 ? -3.281 39.701 114.393 1.00 51.20 52 LEU C CA 1
ATOM 1391 C C . LEU C 1 52 ? -2.951 38.457 115.195 1.00 50.43 52 LEU C C 1
ATOM 1392 O O . LEU C 1 52 ? -3.260 38.368 116.382 1.00 51.04 52 LEU C O 1
ATOM 1397 N N . PHE C 1 53 ? -2.330 37.489 114.535 1.00 49.59 53 PHE C N 1
ATOM 1398 C CA . PHE C 1 53 ? -1.959 36.259 115.198 1.00 48.23 53 PHE C CA 1
ATOM 1399 C C . PHE C 1 53 ? -0.857 36.492 116.233 1.00 49.03 53 PHE C C 1
ATOM 1400 O O . PHE C 1 53 ? -0.944 35.991 117.354 1.00 50.98 53 PHE C O 1
ATOM 1408 N N . VAL C 1 54 ? 0.179 37.241 115.861 1.00 48.32 54 VAL C N 1
ATOM 1409 C CA . VAL C 1 54 ? 1.282 37.533 116.778 1.00 48.63 54 VAL C CA 1
ATOM 1410 C C . VAL C 1 54 ? 0.753 38.043 118.118 1.00 51.13 54 VAL C C 1
ATOM 1411 O O . VAL C 1 54 ? 1.146 37.568 119.190 1.00 49.78 54 VAL C O 1
ATOM 1415 N N . ARG C 1 55 ? -0.143 39.022 118.033 1.00 53.93 55 ARG C N 1
ATOM 1416 C CA . ARG C 1 55 ? -0.758 39.623 119.201 1.00 56.21 55 ARG C CA 1
ATOM 1417 C C . ARG C 1 55 ? -1.654 38.634 119.901 1.00 55.76 55 ARG C C 1
ATOM 1418 O O . ARG C 1 55 ? -1.529 38.428 121.101 1.00 56.61 55 ARG C O 1
ATOM 1426 N N . HIS C 1 56 ? -2.568 38.024 119.157 1.00 55.19 56 HIS C N 1
ATOM 1427 C CA . HIS C 1 56 ? -3.460 37.063 119.772 1.00 55.45 56 HIS C CA 1
ATOM 1428 C C . HIS C 1 56 ? -2.659 36.021 120.537 1.00 54.57 56 HIS C C 1
ATOM 1429 O O . HIS C 1 56 ? -3.040 35.631 121.637 1.00 54.40 56 HIS C O 1
ATOM 1436 N N . LEU C 1 57 ? -1.548 35.579 119.953 1.00 54.30 57 LEU C N 1
ATOM 1437 C CA . LEU C 1 57 ? -0.707 34.565 120.574 1.00 53.43 57 LEU C CA 1
ATOM 1438 C C . LEU C 1 57 ? 0.041 35.088 121.777 1.00 54.53 57 LEU C C 1
ATOM 1439 O O . LEU C 1 57 ? 0.136 34.403 122.787 1.00 56.05 57 LEU C O 1
ATOM 1444 N N . ALA C 1 58 ? 0.589 36.292 121.677 1.00 55.84 58 ALA C N 1
ATOM 1445 C CA . ALA C 1 58 ? 1.317 36.869 122.807 1.00 57.13 58 ALA C CA 1
ATOM 1446 C C . ALA C 1 58 ? 0.377 37.091 124.007 1.00 57.74 58 ALA C C 1
ATOM 1447 O O . ALA C 1 58 ? 0.727 36.777 125.150 1.00 57.79 58 ALA C O 1
ATOM 1449 N N . GLY C 1 59 ? -0.817 37.622 123.729 1.00 58.12 59 GLY C N 1
ATOM 1450 C CA . GLY C 1 59 ? -1.804 37.886 124.766 1.00 58.08 59 GLY C CA 1
ATOM 1451 C C . GLY C 1 59 ? -2.465 36.639 125.332 1.00 59.00 59 GLY C C 1
ATOM 1452 O O . GLY C 1 59 ? -2.867 36.618 126.497 1.00 59.25 59 GLY C O 1
ATOM 1453 N N . ALA C 1 60 ? -2.592 35.602 124.509 1.00 58.04 60 ALA C N 1
ATOM 1454 C CA . ALA C 1 60 ? -3.185 34.343 124.943 1.00 56.75 60 ALA C CA 1
ATOM 1455 C C . ALA C 1 60 ? -2.251 33.634 125.922 1.00 56.94 60 ALA C C 1
ATOM 1456 O O . ALA C 1 60 ? -2.703 33.095 126.927 1.00 58.15 60 ALA C O 1
ATOM 1458 N N . ALA C 1 61 ? -0.952 33.632 125.623 1.00 56.25 61 ALA C N 1
ATOM 1459 C CA . ALA C 1 61 ? 0.040 32.994 126.485 1.00 55.94 61 ALA C CA 1
ATOM 1460 C C . ALA C 1 61 ? 0.154 33.754 127.802 1.00 56.07 61 ALA C C 1
ATOM 1461 O O . ALA C 1 61 ? 0.395 33.172 128.860 1.00 54.27 61 ALA C O 1
ATOM 1463 N N . TYR C 1 62 ? -0.024 35.066 127.728 1.00 56.69 62 TYR C N 1
ATOM 1464 C CA . TYR C 1 62 ? 0.060 35.896 128.913 1.00 58.19 62 TYR C CA 1
ATOM 1465 C C . TYR C 1 62 ? -1.209 35.793 129.764 1.00 58.68 62 TYR C C 1
ATOM 1466 O O . TYR C 1 62 ? -1.138 35.734 130.986 1.00 59.97 62 TYR C O 1
ATOM 1475 N N . THR C 1 63 ? -2.369 35.797 129.122 1.00 58.51 63 THR C N 1
ATOM 1476 C CA . THR C 1 63 ? -3.629 35.680 129.841 1.00 58.36 63 THR C CA 1
ATOM 1477 C C . THR C 1 63 ? -3.728 34.306 130.490 1.00 58.66 63 THR C C 1
ATOM 1478 O O . THR C 1 63 ? -4.206 34.168 131.612 1.00 59.30 63 THR C O 1
ATOM 1482 N N . GLU C 1 64 ? -3.261 33.289 129.782 1.00 58.99 64 GLU C N 1
ATOM 1483 C CA . GLU C 1 64 ? -3.313 31.936 130.297 1.00 60.93 64 GLU C CA 1
ATOM 1484 C C . GLU C 1 64 ? -2.557 31.765 131.605 1.00 61.81 64 GLU C C 1
ATOM 1485 O O . GLU C 1 64 ? -3.016 31.058 132.500 1.00 63.63 64 GLU C O 1
ATOM 1491 N N . GLU C 1 65 ? -1.407 32.415 131.727 1.00 61.54 65 GLU C N 1
ATOM 1492 C CA . GLU C 1 65 ? -0.605 32.288 132.940 1.00 61.60 65 GLU C CA 1
ATOM 1493 C C . GLU C 1 65 ? -0.879 33.319 134.034 1.00 60.41 65 GLU C C 1
ATOM 1494 O O . GLU C 1 65 ? -1.049 32.956 135.197 1.00 60.69 65 GLU C O 1
ATOM 1500 N N . PHE C 1 66 ? -0.931 34.595 133.663 1.00 59.14 66 PHE C N 1
ATOM 1501 C CA . PHE C 1 66 ? -1.126 35.663 134.638 1.00 58.04 66 PHE C CA 1
ATOM 1502 C C . PHE C 1 66 ? -2.509 36.299 134.655 1.00 58.15 66 PHE C C 1
ATOM 1503 O O . PHE C 1 66 ? -2.765 37.213 135.438 1.00 58.08 66 PHE C O 1
ATOM 1511 N N . GLY C 1 67 ? -3.403 35.809 133.805 1.00 57.74 67 GLY C N 1
ATOM 1512 C CA . GLY C 1 67 ? -4.750 36.349 133.762 1.00 57.09 67 GLY C CA 1
ATOM 1513 C C . GLY C 1 67 ? -4.826 37.865 133.768 1.00 56.99 67 GLY C C 1
ATOM 1514 O O . GLY C 1 67 ? -4.290 38.537 132.879 1.00 57.25 67 GLY C O 1
ATOM 1515 N N . GLN C 1 68 ? -5.492 38.408 134.782 1.00 56.94 68 GLN C N 1
ATOM 1516 C CA . GLN C 1 68 ? -5.660 39.852 134.896 1.00 57.38 68 GLN C CA 1
ATOM 1517 C C . GLN C 1 68 ? -4.441 40.515 135.526 1.00 57.47 68 GLN C C 1
ATOM 1518 O O . GLN C 1 68 ? -4.303 41.735 135.502 1.00 58.06 68 GLN C O 1
ATOM 1524 N N . ARG C 1 69 ? -3.550 39.708 136.084 1.00 56.98 69 ARG C N 1
ATOM 1525 C CA . ARG C 1 69 ? -2.357 40.242 136.722 1.00 57.03 69 ARG C CA 1
ATOM 1526 C C . ARG C 1 69 ? -1.499 40.997 135.717 1.00 57.25 69 ARG C C 1
ATOM 1527 O O . ARG C 1 69 ? -1.162 40.479 134.657 1.00 58.88 69 ARG C O 1
ATOM 1535 N N . PRO C 1 70 ? -1.152 42.246 136.029 1.00 56.90 70 PRO C N 1
ATOM 1536 C CA . PRO C 1 70 ? -0.330 43.029 135.114 1.00 58.08 70 PRO C CA 1
ATOM 1537 C C . PRO C 1 70 ? 1.164 42.922 135.388 1.00 60.17 70 PRO C C 1
ATOM 1538 O O . PRO C 1 70 ? 1.582 42.287 136.359 1.00 60.56 70 PRO C O 1
ATOM 1542 N N . GLY C 1 71 ? 1.947 43.542 134.501 1.00 62.27 71 GLY C N 1
ATOM 1543 C CA . GLY C 1 71 ? 3.400 43.581 134.603 1.00 62.80 71 GLY C CA 1
ATOM 1544 C C . GLY C 1 71 ? 4.181 42.308 134.886 1.00 63.67 71 GLY C C 1
ATOM 1545 O O . GLY C 1 71 ? 5.096 42.317 135.710 1.00 64.20 71 GLY C O 1
ATOM 1546 N N . GLU C 1 72 ? 3.853 41.219 134.203 1.00 64.14 72 GLU C N 1
ATOM 1547 C CA . GLU C 1 72 ? 4.564 39.968 134.425 1.00 64.27 72 GLU C CA 1
ATOM 1548 C C . GLU C 1 72 ? 5.497 39.652 133.266 1.00 63.15 72 GLU C C 1
ATOM 1549 O O . GLU C 1 72 ? 5.472 40.319 132.234 1.00 62.65 72 GLU C O 1
ATOM 1555 N N . ALA C 1 73 ? 6.327 38.634 133.445 1.00 62.07 73 ALA C N 1
ATOM 1556 C CA . ALA C 1 73 ? 7.266 38.241 132.412 1.00 61.40 73 ALA C CA 1
ATOM 1557 C C . ALA C 1 73 ? 6.753 37.024 131.656 1.00 61.62 73 ALA C C 1
ATOM 1558 O O . ALA C 1 73 ? 6.617 35.948 132.232 1.00 62.29 73 ALA C O 1
ATOM 1560 N N . LEU C 1 74 ? 6.462 37.201 130.369 1.00 61.59 74 LEU C N 1
ATOM 1561 C CA . LEU C 1 74 ? 5.990 36.106 129.536 1.00 61.32 74 LEU C CA 1
ATOM 1562 C C . LEU C 1 74 ? 7.214 35.274 129.138 1.00 61.58 74 LEU C C 1
ATOM 1563 O O . LEU C 1 74 ? 8.133 35.789 128.506 1.00 61.48 74 LEU C O 1
ATOM 1568 N N . LYS C 1 75 ? 7.230 34.000 129.530 1.00 62.32 75 LYS C N 1
ATOM 1569 C CA . LYS C 1 75 ? 8.341 33.094 129.220 1.00 62.92 75 LYS C CA 1
ATOM 1570 C C . LYS C 1 75 ? 7.962 32.115 128.112 1.00 62.30 75 LYS C C 1
ATOM 1571 O O . LYS C 1 75 ? 6.808 32.053 127.691 1.00 62.63 75 LYS C O 1
ATOM 1577 N N . TYR C 1 76 ? 8.938 31.339 127.654 1.00 61.23 76 TYR C N 1
ATOM 1578 C CA . TYR C 1 76 ? 8.703 30.366 126.598 1.00 60.17 76 TYR C CA 1
ATOM 1579 C C . TYR C 1 76 ? 7.684 29.307 127.013 1.00 60.36 76 TYR C C 1
ATOM 1580 O O . TYR C 1 76 ? 6.744 29.008 126.281 1.00 61.55 76 TYR C O 1
ATOM 1589 N N . GLU C 1 77 ? 7.898 28.726 128.184 1.00 60.72 77 GLU C N 1
ATOM 1590 C CA . GLU C 1 77 ? 7.017 27.705 128.726 1.00 60.96 77 GLU C CA 1
ATOM 1591 C C . GLU C 1 77 ? 5.553 28.139 128.720 1.00 59.11 77 GLU C C 1
ATOM 1592 O O . GLU C 1 77 ? 4.660 27.302 128.741 1.00 60.23 77 GLU C O 1
ATOM 1598 N N . HIS C 1 78 ? 5.312 29.446 128.708 1.00 55.89 78 HIS C N 1
ATOM 1599 C CA . HIS C 1 78 ? 3.959 29.989 128.688 1.00 52.50 78 HIS C CA 1
ATOM 1600 C C . HIS C 1 78 ? 3.363 29.834 127.300 1.00 51.37 78 HIS C C 1
ATOM 1601 O O . HIS C 1 78 ? 2.165 29.619 127.147 1.00 49.51 78 HIS C O 1
ATOM 1608 N N . LEU C 1 79 ? 4.213 29.952 126.288 1.00 50.93 79 LEU C N 1
ATOM 1609 C CA . LEU C 1 79 ? 3.780 29.789 124.917 1.00 50.68 79 LEU C CA 1
ATOM 1610 C C . LEU C 1 79 ? 3.475 28.321 124.680 1.00 52.00 79 LEU C C 1
ATOM 1611 O O . LEU C 1 79 ? 2.368 27.982 124.282 1.00 54.69 79 LEU C O 1
ATOM 1616 N N . SER C 1 80 ? 4.445 27.444 124.926 1.00 52.77 80 SER C N 1
ATOM 1617 C CA . SER C 1 80 ? 4.230 26.004 124.733 1.00 55.17 80 SER C CA 1
ATOM 1618 C C . SER C 1 80 ? 2.975 25.536 125.478 1.00 56.30 80 SER C C 1
ATOM 1619 O O . SER C 1 80 ? 2.311 24.570 125.091 1.00 56.13 80 SER C O 1
ATOM 1622 N N . GLN C 1 81 ? 2.675 26.258 126.549 1.00 57.95 81 GLN C N 1
ATOM 1623 C CA . GLN C 1 81 ? 1.541 26.016 127.424 1.00 59.00 81 GLN C CA 1
ATOM 1624 C C . GLN C 1 81 ? 0.214 26.328 126.745 1.00 57.89 81 GLN C C 1
ATOM 1625 O O . GLN C 1 81 ? -0.654 25.464 126.690 1.00 58.18 81 GLN C O 1
ATOM 1631 N N . VAL C 1 82 ? 0.044 27.553 126.242 1.00 56.83 82 VAL C N 1
ATOM 1632 C CA . VAL C 1 82 ? -1.200 27.910 125.553 1.00 56.09 82 VAL C CA 1
ATOM 1633 C C . VAL C 1 82 ? -1.322 27.002 124.348 1.00 56.81 82 VAL C C 1
ATOM 1634 O O . VAL C 1 82 ? -2.343 26.361 124.139 1.00 57.03 82 VAL C O 1
ATOM 1638 N N . VAL C 1 83 ? -0.266 26.963 123.546 1.00 57.58 83 VAL C N 1
ATOM 1639 C CA . VAL C 1 83 ? -0.245 26.124 122.357 1.00 58.54 83 VAL C CA 1
ATOM 1640 C C . VAL C 1 83 ? -0.756 24.732 122.695 1.00 59.12 83 VAL C C 1
ATOM 1641 O O . VAL C 1 83 ? -1.391 24.070 121.882 1.00 59.57 83 VAL C O 1
ATOM 1645 N N . ASN C 1 84 ? -0.483 24.306 123.916 1.00 60.64 84 ASN C N 1
ATOM 1646 C CA . ASN C 1 84 ? -0.887 22.996 124.375 1.00 62.10 84 ASN C CA 1
ATOM 1647 C C . ASN C 1 84 ? -2.325 22.905 124.843 1.00 62.63 84 ASN C C 1
ATOM 1648 O O . ASN C 1 84 ? -2.891 21.817 124.893 1.00 61.78 84 ASN C O 1
ATOM 1653 N N . LYS C 1 85 ? -2.909 24.048 125.188 1.00 63.57 85 LYS C N 1
ATOM 1654 C CA . LYS C 1 85 ? -4.282 24.099 125.677 1.00 64.31 85 LYS C CA 1
ATOM 1655 C C . LYS C 1 85 ? -5.313 24.531 124.623 1.00 64.69 85 LYS C C 1
ATOM 1656 O O . LYS C 1 85 ? -6.306 23.837 124.413 1.00 64.91 85 LYS C O 1
ATOM 1662 N N . ASN C 1 86 ? -5.078 25.669 123.966 1.00 65.08 86 ASN C N 1
ATOM 1663 C CA . ASN C 1 86 ? -5.991 26.208 122.944 1.00 65.17 86 ASN C CA 1
ATOM 1664 C C . ASN C 1 86 ? -6.063 25.351 121.691 1.00 64.93 86 ASN C C 1
ATOM 1665 O O . ASN C 1 86 ? -5.031 24.946 121.158 1.00 65.27 86 ASN C O 1
ATOM 1670 N N . LYS C 1 87 ? -7.280 25.103 121.207 1.00 64.29 87 LYS C N 1
ATOM 1671 C CA . LYS C 1 87 ? -7.471 24.282 120.016 1.00 63.24 87 LYS C CA 1
ATOM 1672 C C . LYS C 1 87 ? -7.025 24.965 118.719 1.00 61.68 87 LYS C C 1
ATOM 1673 O O . LYS C 1 87 ? -6.510 24.296 117.818 1.00 60.60 87 LYS C O 1
ATOM 1679 N N . ASN C 1 88 ? -7.220 26.281 118.614 1.00 59.61 88 ASN C N 1
ATOM 1680 C CA . ASN C 1 88 ? -6.811 26.993 117.405 1.00 58.12 88 ASN C CA 1
ATOM 1681 C C . ASN C 1 88 ? -5.286 27.191 117.336 1.00 57.45 88 ASN C C 1
ATOM 1682 O O . ASN C 1 88 ? -4.745 27.658 116.326 1.00 56.36 88 ASN C O 1
ATOM 1687 N N . LEU C 1 89 ? -4.600 26.816 118.415 1.00 56.95 89 LEU C N 1
ATOM 1688 C CA . LEU C 1 89 ? -3.148 26.911 118.490 1.00 55.80 89 LEU C CA 1
ATOM 1689 C C . LEU C 1 89 ? -2.525 25.521 118.429 1.00 56.52 89 LEU C C 1
ATOM 1690 O O . LEU C 1 89 ? -1.307 25.381 118.487 1.00 57.53 89 LEU C O 1
ATOM 1695 N N . GLU C 1 90 ? -3.358 24.493 118.303 1.00 57.53 90 GLU C N 1
ATOM 1696 C CA . GLU C 1 90 ? -2.858 23.126 118.262 1.00 58.07 90 GLU C CA 1
ATOM 1697 C C . GLU C 1 90 ? -1.973 22.864 117.054 1.00 57.48 90 GLU C C 1
ATOM 1698 O O . GLU C 1 90 ? -1.165 21.940 117.077 1.00 58.14 90 GLU C O 1
ATOM 1704 N N . PHE C 1 91 ? -2.111 23.675 116.006 1.00 56.46 91 PHE C N 1
ATOM 1705 C CA . PHE C 1 91 ? -1.302 23.496 114.794 1.00 55.60 91 PHE C CA 1
ATOM 1706 C C . PHE C 1 91 ? 0.185 23.799 115.046 1.00 56.90 91 PHE C C 1
ATOM 1707 O O . PHE C 1 91 ? 1.055 23.416 114.252 1.00 58.33 91 PHE C O 1
ATOM 1715 N N . LEU C 1 92 ? 0.466 24.470 116.164 1.00 55.83 92 LEU C N 1
ATOM 1716 C CA . LEU C 1 92 ? 1.826 24.850 116.529 1.00 53.78 92 LEU C CA 1
ATOM 1717 C C . LEU C 1 92 ? 2.504 23.872 117.482 1.00 54.56 92 LEU C C 1
ATOM 1718 O O . LEU C 1 92 ? 3.581 24.160 117.987 1.00 54.98 92 LEU C O 1
ATOM 1723 N N . LEU C 1 93 ? 1.893 22.718 117.729 1.00 55.21 93 LEU C N 1
ATOM 1724 C CA . LEU C 1 93 ? 2.487 21.744 118.649 1.00 57.08 93 LEU C CA 1
ATOM 1725 C C . LEU C 1 93 ? 3.926 21.333 118.328 1.00 58.19 93 LEU C C 1
ATOM 1726 O O . LEU C 1 93 ? 4.750 21.199 119.233 1.00 58.34 93 LEU C O 1
ATOM 1731 N N . GLN C 1 94 ? 4.226 21.119 117.050 1.00 59.23 94 GLN C N 1
ATOM 1732 C CA . GLN C 1 94 ? 5.571 20.727 116.655 1.00 59.62 94 GLN C CA 1
ATOM 1733 C C . GLN C 1 94 ? 6.481 21.934 116.588 1.00 59.81 94 GLN C C 1
ATOM 1734 O O . GLN C 1 94 ? 7.693 21.809 116.697 1.00 59.87 94 GLN C O 1
ATOM 1740 N N . ILE C 1 95 ? 5.881 23.107 116.422 1.00 59.82 95 ILE C N 1
ATOM 1741 C CA . ILE C 1 95 ? 6.630 24.349 116.313 1.00 58.35 95 ILE C CA 1
ATOM 1742 C C . ILE C 1 95 ? 7.018 24.926 117.673 1.00 59.01 95 ILE C C 1
ATOM 1743 O O . ILE C 1 95 ? 8.054 25.569 117.797 1.00 58.90 95 ILE C O 1
ATOM 1748 N N . VAL C 1 96 ? 6.188 24.702 118.688 1.00 59.70 96 VAL C N 1
ATOM 1749 C CA . VAL C 1 96 ? 6.458 25.211 120.037 1.00 60.20 96 VAL C CA 1
ATOM 1750 C C . VAL C 1 96 ? 6.216 24.096 121.064 1.00 62.43 96 VAL C C 1
ATOM 1751 O O . VAL C 1 96 ? 5.163 24.033 121.699 1.00 63.27 96 VAL C O 1
ATOM 1755 N N . PRO C 1 97 ? 7.198 23.196 121.235 1.00 64.93 97 PRO C N 1
ATOM 1756 C CA . PRO C 1 97 ? 7.135 22.063 122.171 1.00 67.47 97 PRO C CA 1
ATOM 1757 C C . PRO C 1 97 ? 7.412 22.460 123.629 1.00 69.73 97 PRO C C 1
ATOM 1758 O O . PRO C 1 97 ? 7.685 23.624 123.917 1.00 70.57 97 PRO C O 1
ATOM 1762 N N . GLN C 1 98 ? 7.367 21.491 124.542 1.00 71.53 98 GLN C N 1
ATOM 1763 C CA . GLN C 1 98 ? 7.612 21.781 125.951 1.00 73.53 98 GLN C CA 1
ATOM 1764 C C . GLN C 1 98 ? 9.073 21.675 126.378 1.00 72.92 98 GLN C C 1
ATOM 1765 O O . GLN C 1 98 ? 9.713 20.646 126.183 1.00 73.15 98 GLN C O 1
ATOM 1771 N N . ASP D 2 7 ? 9.132 36.071 110.715 1.00 93.49 7 ASP D N 1
ATOM 1772 C CA . ASP D 2 7 ? 10.510 36.387 111.080 1.00 95.00 7 ASP D CA 1
ATOM 1773 C C . ASP D 2 7 ? 11.305 36.960 109.900 1.00 95.83 7 ASP D C 1
ATOM 1774 O O . ASP D 2 7 ? 12.366 37.574 110.086 1.00 96.03 7 ASP D O 1
ATOM 1776 N N . LEU D 2 8 ? 10.785 36.744 108.691 1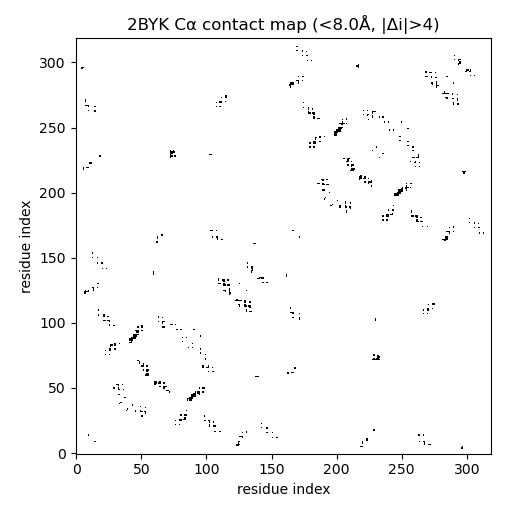.00 96.27 8 LEU D N 1
ATOM 1777 C CA . LEU D 2 8 ? 11.401 37.227 107.449 1.00 96.28 8 LEU D CA 1
ATOM 1778 C C . LEU D 2 8 ? 10.297 37.865 106.611 1.00 97.02 8 LEU D C 1
ATOM 1779 O O . LEU D 2 8 ? 10.538 38.423 105.539 1.00 96.51 8 LEU D O 1
ATOM 1784 N N . ASN D 2 9 ? 9.074 37.752 107.121 1.00 98.70 9 ASN D N 1
ATOM 1785 C CA . ASN D 2 9 ? 7.892 38.332 106.496 1.00 100.02 9 ASN D CA 1
ATOM 1786 C C . ASN D 2 9 ? 7.628 39.593 107.315 1.00 99.68 9 ASN D C 1
ATOM 1787 O O . ASN D 2 9 ? 7.249 40.644 106.782 1.00 99.29 9 ASN D O 1
ATOM 1792 N N . LEU D 2 10 ? 7.872 39.458 108.620 1.00 99.42 10 LEU D N 1
ATOM 1793 C CA . LEU D 2 10 ? 7.697 40.520 109.614 1.00 99.57 10 LEU D CA 1
ATOM 1794 C C . LEU D 2 10 ? 9.006 40.799 110.387 1.00 99.82 10 LEU D C 1
ATOM 1795 O O . LEU D 2 10 ? 9.594 39.881 110.976 1.00 100.36 10 LEU D O 1
ATOM 1800 N N . PRO D 2 11 ? 9.474 42.069 110.397 1.00 99.14 11 PRO D N 1
ATOM 1801 C CA . PRO D 2 11 ? 10.706 42.465 111.100 1.00 97.39 11 PRO D CA 1
ATOM 1802 C C . PRO D 2 11 ? 10.590 42.278 112.614 1.00 95.64 11 PRO D C 1
ATOM 1803 O O . PRO D 2 11 ? 9.491 42.299 113.169 1.00 95.15 11 PRO D O 1
ATOM 1807 N N . ASN D 2 12 ? 11.724 42.101 113.283 1.00 94.15 12 ASN D N 1
ATOM 1808 C CA . ASN D 2 12 ? 11.714 41.923 114.728 1.00 92.39 12 ASN D CA 1
ATOM 1809 C C . ASN D 2 12 ? 11.416 43.234 115.432 1.00 90.73 12 ASN D C 1
ATOM 1810 O O . ASN D 2 12 ? 11.166 43.263 116.633 1.00 90.93 12 ASN D O 1
ATOM 1815 N N . ALA D 2 13 ? 11.447 44.320 114.672 1.00 89.69 13 ALA D N 1
ATOM 1816 C CA . ALA D 2 13 ? 11.158 45.644 115.206 1.00 87.71 13 ALA D CA 1
ATOM 1817 C C . ALA D 2 13 ? 9.642 45.788 115.215 1.00 86.14 13 ALA D C 1
ATOM 1818 O O . ALA D 2 13 ? 9.080 46.646 115.897 1.00 86.05 13 ALA D O 1
ATOM 1820 N N . VAL D 2 14 ? 8.990 44.927 114.443 1.00 84.07 14 VAL D N 1
ATOM 1821 C CA . VAL D 2 14 ? 7.543 44.933 114.337 1.00 81.66 14 VAL D CA 1
ATOM 1822 C C . VAL D 2 14 ? 6.967 43.911 115.301 1.00 80.32 14 VAL D C 1
ATOM 1823 O O . VAL D 2 14 ? 6.070 44.222 116.077 1.00 79.39 14 VAL D O 1
ATOM 1827 N N . ILE D 2 15 ? 7.482 42.687 115.250 1.00 79.36 15 ILE D N 1
ATOM 1828 C CA . ILE D 2 15 ? 7.017 41.650 116.160 1.00 79.27 15 ILE D CA 1
ATOM 1829 C C . ILE D 2 15 ? 7.275 42.169 117.572 1.00 79.47 15 ILE D C 1
ATOM 1830 O O . ILE D 2 15 ? 6.707 41.684 118.545 1.00 80.19 15 ILE D O 1
ATOM 1835 N N . GLY D 2 16 ? 8.131 43.180 117.665 1.00 79.58 16 GLY D N 1
ATOM 1836 C CA . GLY D 2 16 ? 8.447 43.775 118.947 1.00 79.44 16 GLY D CA 1
ATOM 1837 C C . GLY D 2 16 ? 7.328 44.691 119.393 1.00 79.62 16 GLY D C 1
ATOM 1838 O O . GLY D 2 16 ? 6.804 44.530 120.488 1.00 79.36 16 GLY D O 1
ATOM 1839 N N . ARG D 2 17 ? 6.959 45.652 118.549 1.00 80.72 17 ARG D N 1
ATOM 1840 C CA . ARG D 2 17 ? 5.878 46.581 118.874 1.00 81.56 17 ARG D CA 1
ATOM 1841 C C . ARG D 2 17 ? 4.552 45.828 118.968 1.00 80.48 17 ARG D C 1
ATOM 1842 O O . ARG D 2 17 ? 3.650 46.227 119.708 1.00 79.94 17 ARG D O 1
ATOM 1850 N N . LEU D 2 18 ? 4.453 44.734 118.209 1.00 79.65 18 LEU D N 1
ATOM 1851 C CA . LEU D 2 18 ? 3.258 43.883 118.151 1.00 77.58 18 LEU D CA 1
ATOM 1852 C C . LEU D 2 18 ? 2.970 43.150 119.464 1.00 77.00 18 LEU D C 1
ATOM 1853 O O . LEU D 2 18 ? 1.853 43.207 119.979 1.00 76.55 18 LEU D O 1
ATOM 1858 N N . ILE D 2 19 ? 3.977 42.456 119.994 1.00 75.97 19 ILE D N 1
ATOM 1859 C CA . ILE D 2 19 ? 3.827 41.735 121.250 1.00 73.84 19 ILE D CA 1
ATOM 1860 C C . ILE D 2 19 ? 3.631 42.756 122.371 1.00 75.65 19 ILE D C 1
ATOM 1861 O O . ILE D 2 19 ? 2.947 42.485 123.354 1.00 76.12 19 ILE D O 1
ATOM 1866 N N . LYS D 2 20 ? 4.213 43.941 122.209 1.00 77.72 20 LYS D N 1
ATOM 1867 C CA . LYS D 2 20 ? 4.097 44.986 123.220 1.00 80.27 20 LYS D CA 1
ATOM 1868 C C . LYS D 2 20 ? 2.709 45.613 123.274 1.00 80.59 20 LYS D C 1
ATOM 1869 O O . LYS D 2 20 ? 2.255 46.020 124.337 1.00 81.08 20 LYS D O 1
ATOM 1875 N N . GLU D 2 21 ? 2.031 45.692 122.135 1.00 81.24 21 GLU D N 1
ATOM 1876 C CA . GLU D 2 21 ? 0.691 46.267 122.099 1.00 82.44 21 GLU D CA 1
ATOM 1877 C C . GLU D 2 21 ? -0.335 45.269 122.617 1.00 82.60 21 GLU D C 1
ATOM 1878 O O . GLU D 2 21 ? -1.482 45.626 122.883 1.00 82.79 21 GLU D O 1
ATOM 1884 N N . ALA D 2 22 ? 0.084 44.016 122.760 1.00 82.76 22 ALA D N 1
ATOM 1885 C CA . ALA D 2 22 ? -0.807 42.955 123.214 1.00 82.16 22 ALA D CA 1
ATOM 1886 C C . ALA D 2 22 ? -0.661 42.566 124.683 1.00 82.55 22 ALA D C 1
ATOM 1887 O O . ALA D 2 22 ? -1.503 41.841 125.207 1.00 83.00 22 ALA D O 1
ATOM 1889 N N . LEU D 2 23 ? 0.398 43.030 125.346 1.00 82.95 23 LEU D N 1
ATOM 1890 C CA . LEU D 2 23 ? 0.606 42.707 126.762 1.00 83.13 23 LEU D CA 1
ATOM 1891 C C . LEU D 2 23 ? 0.399 43.923 127.686 1.00 84.12 23 LEU D C 1
ATOM 1892 O O . LEU D 2 23 ? 0.485 45.070 127.247 1.00 84.17 23 LEU D O 1
ATOM 1897 N N . PRO D 2 24 ? 0.114 43.679 128.981 1.00 84.96 24 PRO D N 1
ATOM 1898 C CA . PRO D 2 24 ? -0.110 44.726 129.982 1.00 85.32 24 PRO D CA 1
ATOM 1899 C C . PRO D 2 24 ? 0.956 45.816 130.088 1.00 86.36 24 PRO D C 1
ATOM 1900 O O . PRO D 2 24 ? 2.139 45.603 129.824 1.00 85.39 24 PRO D O 1
ATOM 1904 N N . GLU D 2 25 ? 0.488 46.986 130.505 1.00 88.41 25 GLU D N 1
ATOM 1905 C CA . GLU D 2 25 ? 1.277 48.204 130.667 1.00 89.30 25 GLU D CA 1
ATOM 1906 C C . GLU D 2 25 ? 2.726 48.036 131.107 1.00 86.69 25 GLU D C 1
ATOM 1907 O O . GLU D 2 25 ? 3.591 48.803 130.682 1.00 86.07 25 GLU D O 1
ATOM 1913 N N . SER D 2 26 ? 2.997 47.038 131.941 1.00 83.22 26 SER D N 1
ATOM 1914 C CA . SER D 2 26 ? 4.354 46.848 132.422 1.00 80.64 26 SER D CA 1
ATOM 1915 C C . SER D 2 26 ? 4.944 45.463 132.183 1.00 79.18 26 SER D C 1
ATOM 1916 O O . SER D 2 26 ? 5.993 45.143 132.735 1.00 78.82 26 SER D O 1
ATOM 1919 N N . ALA D 2 27 ? 4.288 44.653 131.351 1.00 77.73 27 ALA D N 1
ATOM 1920 C CA . ALA D 2 27 ? 4.739 43.285 131.050 1.00 75.16 27 ALA D CA 1
ATOM 1921 C C . ALA D 2 27 ? 6.027 43.182 130.235 1.00 73.87 27 ALA D C 1
ATOM 1922 O O . ALA D 2 27 ? 6.487 44.162 129.652 1.00 73.36 27 ALA D O 1
ATOM 1924 N N . SER D 2 28 ? 6.602 41.981 130.201 1.00 72.98 28 SER D N 1
ATOM 1925 C CA . SER D 2 28 ? 7.833 41.730 129.451 1.00 72.23 28 SER D CA 1
ATOM 1926 C C . SER D 2 28 ? 7.798 40.361 128.768 1.00 71.98 28 SER D C 1
ATOM 1927 O O . SER D 2 28 ? 6.929 39.530 129.057 1.00 72.06 28 SER D O 1
ATOM 1930 N N . VAL D 2 29 ? 8.736 40.139 127.849 1.00 70.91 29 VAL D N 1
ATOM 1931 C CA . VAL D 2 29 ? 8.827 38.868 127.144 1.00 70.81 29 VAL D CA 1
ATOM 1932 C C . VAL D 2 29 ? 10.293 38.501 127.013 1.00 70.94 29 VAL D C 1
ATOM 1933 O O . VAL D 2 29 ? 11.090 39.278 126.485 1.00 70.85 29 VAL D O 1
ATOM 1937 N N . SER D 2 30 ? 10.649 37.318 127.501 1.00 71.46 30 SER D N 1
ATOM 1938 C CA . SER D 2 30 ? 12.025 36.855 127.413 1.00 72.80 30 SER D CA 1
ATOM 1939 C C . SER D 2 30 ? 12.377 36.755 125.935 1.00 73.57 30 SER D C 1
ATOM 1940 O O . SER D 2 30 ? 11.491 36.703 125.086 1.00 73.54 30 SER D O 1
ATOM 1943 N N . LYS D 2 31 ? 13.668 36.729 125.629 1.00 74.73 31 LYS D N 1
ATOM 1944 C CA . LYS D 2 31 ? 14.118 36.640 124.245 1.00 75.69 31 LYS D CA 1
ATOM 1945 C C . LYS D 2 31 ? 13.718 35.300 123.613 1.00 74.70 31 LYS D C 1
ATOM 1946 O O . LYS D 2 31 ? 13.473 35.225 122.409 1.00 74.39 31 LYS D O 1
ATOM 1952 N N . GLU D 2 32 ? 13.642 34.252 124.432 1.00 73.36 32 GLU D N 1
ATOM 1953 C CA . GLU D 2 32 ? 13.298 32.907 123.966 1.00 72.55 32 GLU D CA 1
ATOM 1954 C C . GLU D 2 32 ? 11.838 32.763 123.501 1.00 71.21 32 GLU D C 1
ATOM 1955 O O . GLU D 2 32 ? 11.543 32.008 122.571 1.00 69.67 32 GLU D O 1
ATOM 1961 N N . ALA D 2 33 ? 10.934 33.483 124.163 1.00 70.15 33 ALA D N 1
ATOM 1962 C CA . ALA D 2 33 ? 9.506 33.462 123.839 1.00 68.47 33 ALA D CA 1
ATOM 1963 C C . ALA D 2 33 ? 9.251 34.397 122.673 1.00 67.56 33 ALA D C 1
ATOM 1964 O O . ALA D 2 33 ? 8.473 34.101 121.771 1.00 68.09 33 ALA D O 1
ATOM 1966 N N . ARG D 2 34 ? 9.911 35.544 122.721 1.00 67.10 34 ARG D N 1
ATOM 1967 C CA . ARG D 2 34 ? 9.815 36.558 121.682 1.00 66.02 34 ARG D CA 1
ATOM 1968 C C . ARG D 2 34 ? 10.193 35.871 120.365 1.00 62.99 34 ARG D C 1
ATOM 1969 O O . ARG D 2 34 ? 9.623 36.150 119.313 1.00 62.76 34 ARG D O 1
ATOM 1977 N N . ALA D 2 35 ? 11.148 34.949 120.448 1.00 60.12 35 ALA D N 1
ATOM 1978 C CA . ALA D 2 35 ? 11.629 34.210 119.289 1.00 56.78 35 ALA D CA 1
ATOM 1979 C C . ALA D 2 35 ? 10.639 33.146 118.836 1.00 55.31 35 ALA D C 1
ATOM 1980 O O . ALA D 2 35 ? 10.428 32.957 117.642 1.00 55.46 35 ALA D O 1
ATOM 1982 N N . ALA D 2 36 ? 10.041 32.441 119.792 1.00 53.99 36 ALA D N 1
ATOM 1983 C CA . ALA D 2 36 ? 9.064 31.405 119.474 1.00 51.35 36 ALA D CA 1
ATOM 1984 C C . ALA D 2 36 ? 7.832 32.017 118.809 1.00 50.36 36 ALA D C 1
ATOM 1985 O O . ALA D 2 36 ? 7.260 31.430 117.897 1.00 50.58 36 ALA D O 1
ATOM 1987 N N . ILE D 2 37 ? 7.432 33.203 119.264 1.00 49.53 37 ILE D N 1
ATOM 1988 C CA . ILE D 2 37 ? 6.266 33.887 118.711 1.00 48.17 37 ILE D CA 1
ATOM 1989 C C . ILE D 2 37 ? 6.461 34.244 117.240 1.00 49.06 37 ILE D C 1
ATOM 1990 O O . ILE D 2 37 ? 5.530 34.137 116.438 1.00 49.74 37 ILE D O 1
ATOM 1995 N N . ALA D 2 38 ? 7.678 34.652 116.888 1.00 49.39 38 ALA D N 1
ATOM 1996 C CA . ALA D 2 38 ? 8.003 35.024 115.513 1.00 48.81 38 ALA D CA 1
ATOM 1997 C C . ALA D 2 38 ? 8.051 33.787 114.631 1.00 48.88 38 ALA D C 1
ATOM 1998 O O . ALA D 2 38 ? 7.661 33.818 113.465 1.00 48.81 38 ALA D O 1
ATOM 2000 N N . ARG D 2 39 ? 8.546 32.699 115.199 1.00 49.37 39 ARG D N 1
ATOM 2001 C CA . ARG D 2 39 ? 8.639 31.447 114.483 1.00 51.88 39 ARG D CA 1
ATOM 2002 C C . ARG D 2 39 ? 7.219 30.975 114.186 1.00 51.89 39 ARG D C 1
ATOM 2003 O O . ARG D 2 39 ? 6.919 30.530 113.080 1.00 53.16 39 ARG D O 1
ATOM 2011 N N . ALA D 2 40 ? 6.347 31.092 115.182 1.00 51.05 40 ALA D N 1
ATOM 2012 C CA . ALA D 2 40 ? 4.957 30.687 115.050 1.00 50.11 40 ALA D CA 1
ATOM 2013 C C . ALA D 2 40 ? 4.170 31.563 114.066 1.00 50.37 40 ALA D C 1
ATOM 2014 O O . ALA D 2 40 ? 3.312 31.061 113.343 1.00 52.23 40 ALA D O 1
ATOM 2016 N N . ALA D 2 41 ? 4.445 32.864 114.032 1.00 48.80 41 ALA D N 1
ATOM 2017 C CA . ALA D 2 41 ? 3.742 33.742 113.099 1.00 47.79 41 ALA D CA 1
ATOM 2018 C C . ALA D 2 41 ? 4.041 33.300 111.667 1.00 47.60 41 ALA D C 1
ATOM 2019 O O . ALA D 2 41 ? 3.188 33.399 110.791 1.00 49.74 41 ALA D O 1
ATOM 2021 N N . SER D 2 42 ? 5.257 32.811 111.441 1.00 46.31 42 SER D N 1
ATOM 2022 C CA . SER D 2 42 ? 5.679 32.347 110.127 1.00 44.37 42 SER D CA 1
ATOM 2023 C C . SER D 2 42 ? 4.996 31.044 109.767 1.00 44.38 42 SER D C 1
ATOM 2024 O O . SER D 2 42 ? 4.773 30.773 108.596 1.00 43.67 42 SER D O 1
ATOM 2027 N N . VAL D 2 43 ? 4.680 30.230 110.770 1.00 44.91 43 VAL D N 1
ATOM 2028 C CA . VAL D 2 43 ? 3.980 28.961 110.537 1.00 45.41 43 VAL D CA 1
ATOM 2029 C C . VAL D 2 43 ? 2.485 29.245 110.343 1.00 45.86 43 VAL D C 1
ATOM 2030 O O . VAL D 2 43 ? 1.816 28.600 109.532 1.00 44.81 43 VAL D O 1
ATOM 2034 N N . PHE D 2 44 ? 1.971 30.210 111.102 1.00 46.91 44 PHE D N 1
ATOM 2035 C CA . PHE D 2 44 ? 0.578 30.618 110.987 1.00 48.03 44 PHE D CA 1
ATOM 2036 C C . PHE D 2 44 ? 0.348 31.027 109.533 1.00 49.27 44 PHE D C 1
ATOM 2037 O O . PHE D 2 44 ? -0.597 30.573 108.886 1.00 49.53 44 PHE D O 1
ATOM 2045 N N . ALA D 2 45 ? 1.232 31.893 109.036 1.00 49.29 45 ALA D N 1
ATOM 2046 C CA . ALA D 2 45 ? 1.157 32.409 107.675 1.00 48.28 45 ALA D CA 1
ATOM 2047 C C . ALA D 2 45 ? 1.174 31.310 106.630 1.00 49.32 45 ALA D C 1
ATOM 2048 O O . ALA D 2 45 ? 0.344 31.310 105.726 1.00 50.67 45 ALA D O 1
ATOM 2050 N N . ILE D 2 46 ? 2.120 30.378 106.749 1.00 50.99 46 ILE D N 1
ATOM 2051 C CA . ILE D 2 46 ? 2.233 29.259 105.801 1.00 51.15 46 ILE D CA 1
ATOM 2052 C C . ILE D 2 46 ? 1.005 28.366 105.908 1.00 50.88 46 ILE D C 1
ATOM 2053 O O . ILE D 2 46 ? 0.487 27.879 104.910 1.00 50.29 46 ILE D O 1
ATOM 2058 N N . PHE D 2 47 ? 0.553 28.145 107.135 1.00 50.88 47 PHE D N 1
ATOM 2059 C CA . PHE D 2 47 ? -0.609 27.313 107.359 1.00 52.03 47 PHE D CA 1
ATOM 2060 C C . PHE D 2 47 ? -1.870 27.934 106.741 1.00 52.80 47 PHE D C 1
ATOM 2061 O O . PHE D 2 47 ? -2.588 27.267 105.995 1.00 53.03 47 PHE D O 1
ATOM 2069 N N . VAL D 2 48 ? -2.133 29.205 107.045 1.00 52.81 48 VAL D N 1
ATOM 2070 C CA . VAL D 2 48 ? -3.298 29.899 106.501 1.00 52.33 48 VAL D CA 1
ATOM 2071 C C . VAL D 2 48 ? -3.280 29.929 104.972 1.00 53.59 48 VAL D C 1
ATOM 2072 O O . VAL D 2 48 ? -4.320 29.760 104.341 1.00 55.28 48 VAL D O 1
ATOM 2076 N N . THR D 2 49 ? -2.110 30.147 104.374 1.00 53.28 49 THR D N 1
ATOM 2077 C CA . THR D 2 49 ? -1.989 30.175 102.908 1.00 53.59 49 THR D CA 1
ATOM 2078 C C . THR D 2 49 ? -2.324 28.808 102.349 1.00 54.27 49 THR D C 1
ATOM 2079 O O . THR D 2 49 ? -3.057 28.663 101.373 1.00 54.63 49 THR D O 1
ATOM 2083 N N . SER D 2 50 ? -1.741 27.812 102.990 1.00 55.09 50 SER D N 1
ATOM 2084 C CA . SER D 2 50 ? -1.921 26.428 102.636 1.00 56.00 50 SER D CA 1
ATOM 2085 C C . SER D 2 50 ? -3.409 26.101 102.667 1.00 56.29 50 SER D C 1
ATOM 2086 O O . SER D 2 50 ? -3.985 25.640 101.684 1.00 55.50 50 SER D O 1
ATOM 2089 N N . SER D 2 51 ? -4.022 26.355 103.817 1.00 56.85 51 SER D N 1
ATOM 2090 C CA . SER D 2 51 ? -5.438 26.090 104.025 1.00 57.00 51 SER D CA 1
ATOM 2091 C C . SER D 2 51 ? -6.352 26.823 103.052 1.00 56.30 51 SER D C 1
ATOM 2092 O O . SER D 2 51 ? -7.381 26.294 102.650 1.00 56.39 51 SER D O 1
ATOM 2095 N N . SER D 2 52 ? -5.983 28.045 102.688 1.00 56.69 52 SER D N 1
ATOM 2096 C CA . SER D 2 52 ? -6.780 28.828 101.755 1.00 57.56 52 SER D CA 1
ATOM 2097 C C . SER D 2 52 ? -6.628 28.310 100.329 1.00 58.37 52 SER D C 1
ATOM 2098 O O . SER D 2 52 ? -7.573 28.354 99.547 1.00 58.59 52 SER D O 1
ATOM 2101 N N . THR D 2 53 ? -5.437 27.831 99.985 1.00 59.38 53 THR D N 1
ATOM 2102 C CA . THR D 2 53 ? -5.205 27.296 98.651 1.00 61.01 53 THR D CA 1
ATOM 2103 C C . THR D 2 53 ? -6.090 26.063 98.467 1.00 63.44 53 THR D C 1
ATOM 2104 O O . THR D 2 53 ? -6.586 25.801 97.370 1.00 65.05 53 THR D O 1
ATOM 2108 N N . ALA D 2 54 ? -6.285 25.309 99.546 1.00 64.84 54 ALA D N 1
ATOM 2109 C CA . ALA D 2 54 ? -7.114 24.109 99.504 1.00 65.88 54 ALA D CA 1
ATOM 2110 C C . ALA D 2 54 ? -8.573 24.528 99.365 1.00 68.34 54 ALA D C 1
ATOM 2111 O O . ALA D 2 54 ? -9.320 23.955 98.574 1.00 69.45 54 ALA D O 1
ATOM 2113 N N . LEU D 2 55 ? -8.967 25.536 100.140 1.00 70.00 55 LEU D N 1
ATOM 2114 C CA . LEU D 2 55 ? -10.326 26.061 100.105 1.00 70.60 55 LEU D CA 1
ATOM 2115 C C . LEU D 2 55 ? -10.662 26.561 98.710 1.00 73.11 55 LEU D C 1
ATOM 2116 O O . LEU D 2 55 ? -11.640 26.132 98.110 1.00 73.21 55 LEU D O 1
ATOM 2121 N N . ALA D 2 56 ? -9.847 27.477 98.200 1.00 76.59 56 ALA D N 1
ATOM 2122 C CA . ALA D 2 56 ? -10.060 28.022 96.871 1.00 80.24 56 ALA D CA 1
ATOM 2123 C C . ALA D 2 56 ? -10.251 26.884 95.886 1.00 84.05 56 ALA D C 1
ATOM 2124 O O . ALA D 2 56 ? -11.305 26.780 95.274 1.00 85.69 56 ALA D O 1
ATOM 2126 N N . HIS D 2 57 ? -9.246 26.022 95.742 1.00 88.85 57 HIS D N 1
ATOM 2127 C CA . HIS D 2 57 ? -9.334 24.896 94.810 1.00 93.52 57 HIS D CA 1
ATOM 2128 C C . HIS D 2 57 ? -10.627 24.083 94.954 1.00 95.36 57 HIS D C 1
ATOM 2129 O O . HIS D 2 57 ? -11.120 23.524 93.969 1.00 95.77 57 HIS D O 1
ATOM 2136 N N . LYS D 2 58 ? -11.178 24.013 96.166 1.00 96.86 58 LYS D N 1
ATOM 2137 C CA . LYS D 2 58 ? -12.413 23.253 96.381 1.00 98.19 58 LYS D CA 1
ATOM 2138 C C . LYS D 2 58 ? -13.586 23.987 95.737 1.00 99.28 58 LYS D C 1
ATOM 2139 O O . LYS D 2 58 ? -14.384 23.380 95.023 1.00 100.54 58 LYS D O 1
ATOM 2145 N N . GLN D 2 59 ? -13.688 25.291 95.986 1.00 99.52 59 GLN D N 1
ATOM 2146 C CA . GLN D 2 59 ? -14.752 26.096 95.396 1.00 99.84 59 GLN D CA 1
ATOM 2147 C C . GLN D 2 59 ? -14.431 26.336 93.927 1.00 100.30 59 GLN D C 1
ATOM 2148 O O . GLN D 2 59 ? -15.087 27.133 93.258 1.00 100.84 59 GLN D O 1
ATOM 2154 N N . ASN D 2 60 ? -13.401 25.647 93.447 1.00 100.63 60 ASN D N 1
ATOM 2155 C CA . ASN D 2 60 ? -12.951 25.744 92.065 1.00 100.76 60 ASN D CA 1
ATOM 2156 C C . ASN D 2 60 ? -12.412 27.132 91.699 1.00 100.44 60 ASN D C 1
ATOM 2157 O O . ASN D 2 60 ? -13.063 27.907 90.994 1.00 100.51 60 ASN D O 1
ATOM 2162 N N . HIS D 2 61 ? -11.212 27.435 92.184 1.00 99.59 61 HIS D N 1
ATOM 2163 C CA . HIS D 2 61 ? -10.575 28.715 91.915 1.00 97.97 61 HIS D CA 1
ATOM 2164 C C . HIS D 2 61 ? -9.150 28.519 91.484 1.00 96.23 61 HIS D C 1
ATOM 2165 O O . HIS D 2 61 ? -8.438 27.647 91.988 1.00 95.31 61 HIS D O 1
ATOM 2172 N N . LYS D 2 62 ? -8.742 29.353 90.542 1.00 94.77 62 LYS D N 1
ATOM 2173 C CA . LYS D 2 62 ? -7.383 29.327 90.044 1.00 92.85 62 LYS D CA 1
ATOM 2174 C C . LYS D 2 62 ? -6.583 30.037 91.126 1.00 91.50 62 LYS D C 1
ATOM 2175 O O . LYS D 2 62 ? -5.558 29.539 91.599 1.00 91.90 62 LYS D O 1
ATOM 2181 N N . THR D 2 63 ? -7.106 31.187 91.541 1.00 88.94 63 THR D N 1
ATOM 2182 C CA . THR D 2 63 ? -6.458 32.030 92.531 1.00 86.07 63 THR D CA 1
ATOM 2183 C C . THR D 2 63 ? -7.183 32.142 93.873 1.00 83.78 63 THR D C 1
ATOM 2184 O O . THR D 2 63 ? -8.385 31.883 93.967 1.00 83.82 63 THR D O 1
ATOM 2188 N N . ILE D 2 64 ? -6.426 32.538 94.900 1.00 80.83 64 ILE D N 1
ATOM 2189 C CA . ILE D 2 64 ? -6.931 32.722 96.263 1.00 76.46 64 ILE D CA 1
ATOM 2190 C C . ILE D 2 64 ? -7.484 34.129 96.432 1.00 74.02 64 ILE D C 1
ATOM 2191 O O . ILE D 2 64 ? -6.858 35.105 96.027 1.00 74.12 64 ILE D O 1
ATOM 2196 N N . THR D 2 65 ? -8.650 34.230 97.055 1.00 71.24 65 THR D N 1
ATOM 2197 C CA . THR D 2 65 ? -9.294 35.517 97.247 1.00 69.31 65 THR D CA 1
ATOM 2198 C C . THR D 2 65 ? -9.317 35.915 98.703 1.00 67.80 65 THR D C 1
ATOM 2199 O O . THR D 2 65 ? -9.107 35.087 99.585 1.00 67.18 65 THR D O 1
ATOM 2203 N N . ALA D 2 66 ? -9.584 37.191 98.948 1.00 66.49 66 ALA D N 1
ATOM 2204 C CA . ALA D 2 66 ? -9.672 37.677 100.308 1.00 65.28 66 ALA D CA 1
ATOM 2205 C C . ALA D 2 66 ? -10.797 36.878 100.964 1.00 65.89 66 ALA D C 1
ATOM 2206 O O . ALA D 2 66 ? -10.747 36.584 102.157 1.00 66.67 66 ALA D O 1
ATOM 2208 N N . LYS D 2 67 ? -11.811 36.515 100.181 1.00 66.40 67 LYS D N 1
ATOM 2209 C CA . LYS D 2 67 ? -12.923 35.733 100.713 1.00 66.87 67 LYS D CA 1
ATOM 2210 C C . LYS D 2 67 ? -12.391 34.404 101.219 1.00 64.68 67 LYS D C 1
ATOM 2211 O O . LYS D 2 67 ? -12.697 33.989 102.331 1.00 63.84 67 LYS D O 1
ATOM 2217 N N . ASP D 2 68 ? -11.578 33.749 100.399 1.00 62.99 68 ASP D N 1
ATOM 2218 C CA . ASP D 2 68 ? -10.993 32.464 100.764 1.00 62.41 68 ASP D CA 1
ATOM 2219 C C . ASP D 2 68 ? -10.203 32.554 102.070 1.00 60.70 68 ASP D C 1
ATOM 2220 O O . ASP D 2 68 ? -10.350 31.714 102.952 1.00 59.91 68 ASP D O 1
ATOM 2225 N N . ILE D 2 69 ? -9.364 33.578 102.185 1.00 59.39 69 ILE D N 1
ATOM 2226 C CA . ILE D 2 69 ? -8.547 33.781 103.380 1.00 57.59 69 ILE D CA 1
ATOM 2227 C C . ILE D 2 69 ? -9.413 33.925 104.625 1.00 58.02 69 ILE D C 1
ATOM 2228 O O . ILE D 2 69 ? -9.197 33.242 105.630 1.00 57.57 69 ILE D O 1
ATOM 2233 N N . LEU D 2 70 ? -10.392 34.819 104.554 1.00 58.97 70 LEU D N 1
ATOM 2234 C CA . LEU D 2 70 ? -11.283 35.053 105.680 1.00 60.07 70 LEU D CA 1
ATOM 2235 C C . LEU D 2 70 ? -12.108 33.808 106.018 1.00 61.97 70 LEU D C 1
ATOM 2236 O O . LEU D 2 70 ? -12.261 33.460 107.195 1.00 62.60 70 LEU D O 1
ATOM 2241 N N . GLN D 2 71 ? -12.640 33.141 104.993 1.00 63.01 71 GLN D N 1
ATOM 2242 C CA . GLN D 2 71 ? -13.420 31.923 105.204 1.00 64.70 71 GLN D CA 1
ATOM 2243 C C . GLN D 2 71 ? -12.558 30.934 105.996 1.00 63.82 71 GLN D C 1
ATOM 2244 O O . GLN D 2 71 ? -13.027 30.294 106.945 1.00 62.79 71 GLN D O 1
ATOM 2250 N N . THR D 2 72 ? -11.287 30.844 105.598 1.00 62.87 72 THR D N 1
ATOM 2251 C CA . THR D 2 72 ? -10.304 29.955 106.219 1.00 60.59 72 THR D CA 1
ATOM 2252 C C . THR D 2 72 ? -9.997 30.307 107.679 1.00 59.44 72 THR D C 1
ATOM 2253 O O . THR D 2 72 ? -9.974 29.428 108.539 1.00 58.88 72 THR D O 1
ATOM 2257 N N . LEU D 2 73 ? -9.751 31.582 107.959 1.00 58.02 73 LEU D N 1
ATOM 2258 C CA . LEU D 2 73 ? -9.464 31.992 109.325 1.00 58.12 73 LEU D CA 1
ATOM 2259 C C . LEU D 2 73 ? -10.613 31.583 110.233 1.00 59.33 73 LEU D C 1
ATOM 2260 O O . LEU D 2 73 ? -10.421 31.333 111.427 1.00 58.79 73 LEU D O 1
ATOM 2265 N N . THR D 2 74 ? -11.809 31.511 109.651 1.00 61.01 74 THR D N 1
ATOM 2266 C CA . THR D 2 74 ? -13.017 31.138 110.384 1.00 62.14 74 THR D CA 1
ATOM 2267 C C . THR D 2 74 ? -13.043 29.658 110.736 1.00 62.84 74 THR D C 1
ATOM 2268 O O . THR D 2 74 ? -13.403 29.280 111.851 1.00 62.99 74 THR D O 1
ATOM 2272 N N . GLU D 2 75 ? -12.659 28.824 109.782 1.00 63.19 75 GLU D N 1
ATOM 2273 C CA . GLU D 2 75 ? -12.640 27.394 110.011 1.00 64.65 75 GLU D CA 1
ATOM 2274 C C . GLU D 2 75 ? -11.461 26.929 110.846 1.00 63.90 75 GLU D C 1
ATOM 2275 O O . GLU D 2 75 ? -11.433 25.786 111.300 1.00 64.74 75 GLU D O 1
ATOM 2281 N N . LEU D 2 76 ? -10.493 27.816 111.050 1.00 62.35 76 LEU D N 1
ATOM 2282 C CA . LEU D 2 76 ? -9.314 27.491 111.840 1.00 60.11 76 LEU D CA 1
ATOM 2283 C C . LEU D 2 76 ? -9.493 28.060 113.240 1.00 60.40 76 LEU D C 1
ATOM 2284 O O . LEU D 2 76 ? -8.566 28.058 114.045 1.00 60.24 76 LEU D O 1
ATOM 2289 N N . ASP D 2 77 ? -10.697 28.550 113.515 1.00 60.50 77 ASP D N 1
ATOM 2290 C CA . ASP D 2 77 ? -11.032 29.129 114.808 1.00 61.61 77 ASP D CA 1
ATOM 2291 C C . ASP D 2 77 ? -10.452 30.501 115.089 1.00 61.86 77 ASP D C 1
ATOM 2292 O O . ASP D 2 77 ? -10.404 30.924 116.240 1.00 63.38 77 ASP D O 1
ATOM 2297 N N . PHE D 2 78 ? -9.997 31.194 114.054 1.00 61.38 78 PHE D N 1
ATOM 2298 C CA . PHE D 2 78 ? -9.472 32.538 114.237 1.00 61.12 78 PHE D CA 1
ATOM 2299 C C . PHE D 2 78 ? -10.541 33.461 113.705 1.00 62.90 78 PHE D C 1
ATOM 2300 O O . PHE D 2 78 ? -10.256 34.514 113.146 1.00 64.06 78 PHE D O 1
ATOM 2308 N N . GLU D 2 79 ? -11.783 33.030 113.899 1.00 65.23 79 GLU D N 1
ATOM 2309 C CA . GLU D 2 79 ? -12.981 33.739 113.458 1.00 67.05 79 GLU D CA 1
ATOM 2310 C C . GLU D 2 79 ? -13.079 35.174 113.959 1.00 66.65 79 GLU D C 1
ATOM 2311 O O . GLU D 2 79 ? -13.773 35.999 113.363 1.00 66.33 79 GLU D O 1
ATOM 2317 N N . SER D 2 80 ? -12.379 35.465 115.051 1.00 66.75 80 SER D N 1
ATOM 2318 C CA . SER D 2 80 ? -12.375 36.803 115.640 1.00 66.93 80 SER D CA 1
ATOM 2319 C C . SER D 2 80 ? -11.578 37.830 114.822 1.00 67.17 80 SER D C 1
ATOM 2320 O O . SER D 2 80 ? -11.789 39.040 114.961 1.00 67.86 80 SER D O 1
ATOM 2323 N N . PHE D 2 81 ? -10.658 37.346 113.986 1.00 66.41 81 PHE D N 1
ATOM 2324 C CA . PHE D 2 81 ? -9.842 38.210 113.130 1.00 65.34 81 PHE D CA 1
ATOM 2325 C C . PHE D 2 81 ? -10.729 38.848 112.061 1.00 65.96 81 PHE D C 1
ATOM 2326 O O . PHE D 2 81 ? -10.698 40.060 111.852 1.00 66.02 81 PHE D O 1
ATOM 2334 N N . VAL D 2 82 ? -11.517 38.002 111.397 1.00 66.46 82 VAL D N 1
ATOM 2335 C CA . VAL D 2 82 ? -12.421 38.384 110.312 1.00 65.78 82 VAL D CA 1
ATOM 2336 C C . VAL D 2 82 ? -13.026 39.788 110.350 1.00 66.02 82 VAL D C 1
ATOM 2337 O O . VAL D 2 82 ? -12.816 40.571 109.424 1.00 66.66 82 VAL D O 1
ATOM 2341 N N . PRO D 2 83 ? -13.780 40.129 111.408 1.00 65.52 83 PRO D N 1
ATOM 2342 C CA . PRO D 2 83 ? -14.381 41.469 111.481 1.00 65.22 83 PR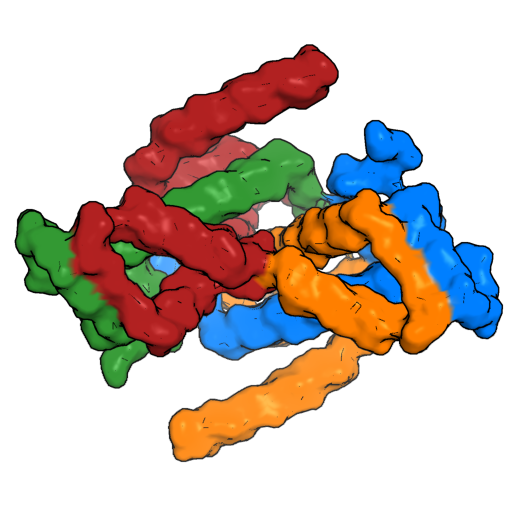O D CA 1
ATOM 2343 C C . PRO D 2 83 ? -13.388 42.600 111.179 1.00 65.51 83 PRO D C 1
ATOM 2344 O O . PRO D 2 83 ? -13.597 43.414 110.274 1.00 64.56 83 PRO D O 1
ATOM 2348 N N . SER D 2 84 ? -12.301 42.633 111.944 1.00 65.54 84 SER D N 1
ATOM 2349 C CA . SER D 2 84 ? -11.267 43.647 111.787 1.00 64.74 84 SER D CA 1
ATOM 2350 C C . SER D 2 84 ? -10.566 43.605 110.426 1.00 63.28 84 SER D C 1
ATOM 2351 O O . SER D 2 84 ? -10.344 44.644 109.806 1.00 62.92 84 SER D O 1
ATOM 2354 N N . LEU D 2 85 ? -10.209 42.403 109.978 1.00 61.93 85 LEU D N 1
ATOM 2355 C CA . LEU D 2 85 ? -9.549 42.218 108.692 1.00 60.39 85 LEU D CA 1
ATOM 2356 C C . LEU D 2 85 ? -10.450 42.725 107.596 1.00 61.20 85 LEU D C 1
ATOM 2357 O O . LEU D 2 85 ? -9.986 43.083 106.515 1.00 61.97 85 LEU D O 1
ATOM 2362 N N . THR D 2 86 ? -11.748 42.735 107.879 1.00 61.81 86 THR D N 1
ATOM 2363 C CA . THR D 2 86 ? -12.739 43.203 106.921 1.00 63.49 86 THR D CA 1
ATOM 2364 C C . THR D 2 86 ? -12.694 44.723 106.886 1.00 64.41 86 THR D C 1
ATOM 2365 O O . THR D 2 86 ? -12.809 45.352 105.831 1.00 63.47 86 THR D O 1
ATOM 2369 N N . GLN D 2 87 ? -12.526 45.310 108.060 1.00 65.62 87 GLN D N 1
ATOM 2370 C CA . GLN D 2 87 ? -12.446 46.745 108.157 1.00 67.54 87 GLN D CA 1
ATOM 2371 C C . GLN D 2 87 ? -11.193 47.175 107.409 1.00 68.89 87 GLN D C 1
ATOM 2372 O O . GLN D 2 87 ? -11.196 48.181 106.707 1.00 70.21 87 GLN D O 1
ATOM 2378 N N . ASP D 2 88 ? -10.128 46.389 107.561 1.00 69.41 88 ASP D N 1
ATOM 2379 C CA . ASP D 2 88 ? -8.852 46.635 106.890 1.00 68.79 88 ASP D CA 1
ATOM 2380 C C . ASP D 2 88 ? -8.995 46.643 105.381 1.00 69.60 88 ASP D C 1
ATOM 2381 O O . ASP D 2 88 ? -8.504 47.545 104.719 1.00 69.38 88 ASP D O 1
ATOM 2386 N N . LEU D 2 89 ? -9.654 45.620 104.845 1.00 71.66 89 LEU D N 1
ATOM 2387 C CA . LEU D 2 89 ? -9.858 45.491 103.403 1.00 73.90 89 LEU D CA 1
ATOM 2388 C C . LEU D 2 89 ? -10.682 46.611 102.778 1.00 74.76 89 LEU D C 1
ATOM 2389 O O . LEU D 2 89 ? -10.587 46.865 101.573 1.00 74.57 89 LEU D O 1
ATOM 2394 N N . GLU D 2 90 ? -11.501 47.275 103.584 1.00 76.01 90 GLU D N 1
ATOM 2395 C CA . GLU D 2 90 ? -12.315 48.356 103.059 1.00 77.19 90 GLU D CA 1
ATOM 2396 C C . GLU D 2 90 ? -11.463 49.592 102.885 1.00 75.89 90 GLU D C 1
ATOM 2397 O O . GLU D 2 90 ? -11.520 50.252 101.851 1.00 75.93 90 GLU D O 1
ATOM 2403 N N . VAL D 2 91 ? -10.674 49.895 103.909 1.00 74.60 91 VAL D N 1
ATOM 2404 C CA . VAL D 2 91 ? -9.772 51.037 103.881 1.00 73.64 91 VAL D CA 1
ATOM 2405 C C . VAL D 2 91 ? -8.796 50.861 102.709 1.00 73.54 91 VAL D C 1
ATOM 2406 O O . VAL D 2 91 ? -8.573 51.788 101.925 1.00 74.06 91 VAL D O 1
ATOM 2410 N N . TYR D 2 92 ? -8.227 49.660 102.605 1.00 72.61 92 TYR D N 1
ATOM 2411 C CA . TYR D 2 92 ? -7.288 49.302 101.542 1.00 71.52 92 TYR D CA 1
ATOM 2412 C C . TYR D 2 92 ? -7.952 49.522 100.190 1.00 72.43 92 TYR D C 1
ATOM 2413 O O . TYR D 2 92 ? -7.423 50.232 99.341 1.00 72.31 92 TYR D O 1
ATOM 2422 N N . ARG D 2 93 ? -9.115 48.913 99.995 1.00 74.68 93 ARG D N 1
ATOM 2423 C CA . ARG D 2 93 ? -9.837 49.055 98.744 1.00 77.48 93 ARG D CA 1
ATOM 2424 C C . ARG D 2 93 ? -10.171 50.514 98.452 1.00 79.40 93 ARG D C 1
ATOM 2425 O O . ARG D 2 93 ? -10.429 50.864 97.301 1.00 79.88 93 ARG D O 1
ATOM 2433 N N . LYS D 2 94 ? -10.144 51.365 99.483 1.00 82.11 94 LYS D N 1
ATOM 2434 C CA . LYS D 2 94 ? -10.438 52.793 99.309 1.00 84.77 94 LYS D CA 1
ATOM 2435 C C . LYS D 2 94 ? -9.264 53.611 98.775 1.00 86.77 94 LYS D C 1
ATOM 2436 O O . LYS D 2 94 ? -9.414 54.335 97.788 1.00 88.15 94 LYS D O 1
ATOM 2442 N N . VAL D 2 95 ? -8.108 53.530 99.428 1.00 87.85 95 VAL D N 1
ATOM 2443 C CA . VAL D 2 95 ? -6.953 54.283 98.950 1.00 89.33 95 VAL D CA 1
ATOM 2444 C C . VAL D 2 95 ? -6.334 53.628 97.702 1.00 90.51 95 VAL D C 1
ATOM 2445 O O . VAL D 2 95 ? -5.491 54.225 97.028 1.00 91.50 95 VAL D O 1
ATOM 2449 N N . VAL D 2 96 ? -6.770 52.406 97.396 1.00 91.50 96 VAL D N 1
ATOM 2450 C CA . VAL D 2 96 ? -6.304 51.675 96.214 1.00 92.05 96 VAL D CA 1
ATOM 2451 C C . VAL D 2 96 ? -6.971 52.292 94.980 1.00 93.17 96 VAL D C 1
ATOM 2452 O O . VAL D 2 96 ? -6.305 52.601 93.985 1.00 93.77 96 VAL D O 1
ATOM 2456 N N . LYS D 2 97 ? -8.292 52.464 95.060 1.00 93.88 97 LYS D N 1
ATOM 2457 C CA . LYS D 2 97 ? -9.079 53.069 93.989 1.00 93.31 97 LYS D CA 1
ATOM 2458 C C . LYS D 2 97 ? -9.094 54.579 94.220 1.00 93.41 97 LYS D C 1
ATOM 2459 O O . LYS D 2 97 ? -10.097 55.242 93.964 1.00 93.71 97 LYS D O 1
ATOM 2461 N N . GLU D 2 98 ? -7.974 55.100 94.723 1.00 93.42 98 GLU D N 1
ATOM 2462 C CA . GLU D 2 98 ? -7.803 56.524 95.009 1.00 93.24 98 GLU D CA 1
ATOM 2463 C C . GLU D 2 98 ? -6.328 56.901 94.871 1.00 93.48 98 GLU D C 1
ATOM 2464 O O . GLU D 2 98 ? -5.571 56.245 94.149 1.00 94.00 98 GLU D O 1
#